Protein AF-0000000069885580 (afdb_homodimer)

Nearest PDB structures (foldseek):
  1s94-assembly1_A  TM=4.973E-01  e=1.666E+00  Doryteuthis pealeii
  4zw9-assembly1_A  TM=3.692E-01  e=8.271E+00  Homo sapiens
  1s94-assembly1_A  TM=4.969E-01  e=1.550E+00  Doryteuthis pealeii

InterPro domains:
  IPR027902 Protein of unknown function DUF4487 [PTHR16071] (1-163)

Foldseek 3Di:
DPPPPPPQLLPDDLVVLQPDDQVVLLVCVVPNLVNLLVCLVPDPDLVSNLSSLCSCLVRHLLNDDLACCQVSPQVSRLVVLLVVLLVLLVLLLVLVVVDDVPPVVSVVVNVVSVVSNVSSVVSLVSVVVSNVPPPDDHDVVSHDRSVVSVVSSVVSVVVSVVVVVVCVVPVPPPPPPPPD/DPPPPPPQLLPDDLVVLQPDDQVVLLVCVVPNLVNLLVCLVPDPDLVSNLSSLCSCLVRHLLNDDLACCQVSPQVSRLVVLLVVLLVLLVLLLVLVVVDDVPPVVSVVVNVVSVVSNVSSVVSLVSVVVSNVPPPDDRDVVRHDRSVVSVVSSVVSVVVSVVVVVVCVVPVPPPPPPDPD

Sequence (360 aa):
MSQERAVPVSAVPLEEISSWPKELCRRELPSVLPRLLSMYQNSDGWIEHIQILKIIVEMFLPHMNHLTLEQTFFSQVLPKTVKLFDDMMYELTSQARGLSSQNLEIQTTLRNILQTMVQLLGALTGCVQHVCATQESVILENIHSLPSSVLRVIKSTFVHCKSQTFCKLFSRRPILFKSSMSQERAVPVSAVPLEEISSWPKELCRRELPSVLPRLLSMYQNSDGWIEHIQILKIIVEMFLPHMNHLTLEQTFFSQVLPKTVKLFDDMMYELTSQARGLSSQNLEIQTTLRNILQTMVQLLGALTGCVQHVCATQESVILENIHSLPSSVLRVIKSTFVHCKSQTFCKLFSRRPILFKSS

Secondary structure (DSSP, 8-state):
--------GGG--HHHHTT--HHHHHHHHHHHHHHHHHHHHH--SHHHHHHHHHHIIIIIGGGS-GGGHIIIIIHHHHHHHHHHHHHHHHHHHHHHHT--TT-HHHHHHHHHHHHHHHHHHHHHHHHHHHHHH-TTT-BGGG--HHHHHHHHHHHHHHHHHHHHHHHHHHHT--------/--------GGG--HHHHTT--HHHHHHHHHHHHHHHHHHHHH--SHHHHHHHHHHIIIIIGGGS-GGGHIIIIIHHHHHHHHHHHHHHHHHHHHHHHT--TT-HHHHHHHHHHHHHHHHHHHHHHHHHHHHHH--S--BGGG--HHHHHHHHHHHHHHHHHHHHHHHHHHHT--------

Structure (mmCIF, N/CA/C/O backbone):
data_AF-0000000069885580-model_v1
#
loop_
_entity.id
_entity.type
_entity.pdbx_description
1 polymer 'Uncharacterized protein C1orf112 homolog isoform X5'
#
loop_
_atom_site.group_PDB
_atom_site.id
_atom_site.type_symbol
_atom_site.label_atom_id
_atom_site.label_alt_id
_atom_site.label_comp_id
_atom_site.label_asym_id
_atom_site.label_entity_id
_atom_site.label_seq_id
_atom_site.pdbx_PDB_ins_code
_atom_site.Cartn_x
_atom_site.Cartn_y
_atom_site.Cartn_z
_atom_site.occupancy
_atom_site.B_iso_or_equiv
_atom_site.auth_seq_id
_atom_site.auth_comp_id
_atom_site.auth_asym_id
_atom_site.auth_atom_id
_atom_site.pdbx_PDB_model_num
ATOM 1 N N . MET A 1 1 ? 15.102 53.094 3.543 1 30.84 1 MET A N 1
ATOM 2 C CA . MET A 1 1 ? 15.375 51.719 3.184 1 30.84 1 MET A CA 1
ATOM 3 C C . MET A 1 1 ? 14.812 50.781 4.23 1 30.84 1 MET A C 1
ATOM 5 O O . MET A 1 1 ? 15.352 50.656 5.332 1 30.84 1 MET A O 1
ATOM 9 N N . SER A 1 2 ? 13.531 50.719 4.508 1 35.53 2 SER A N 1
ATOM 10 C CA . SER A 1 2 ? 12.758 50.031 5.539 1 35.53 2 SER A CA 1
ATOM 11 C C . SER A 1 2 ? 13.133 48.562 5.629 1 35.53 2 SER A C 1
ATOM 13 O O . SER A 1 2 ? 13.234 47.875 4.609 1 35.53 2 SER A O 1
ATOM 15 N N . GLN A 1 3 ? 14.062 48.188 6.531 1 38.03 3 GLN A N 1
ATOM 16 C CA . GLN A 1 3 ? 14.477 46.812 6.805 1 38.03 3 GLN A CA 1
ATOM 17 C C . GLN A 1 3 ? 13.281 45.844 6.781 1 38.03 3 GLN A C 1
ATOM 19 O O . GLN A 1 3 ? 12.336 46.031 7.555 1 38.03 3 GLN A O 1
ATOM 24 N N . GLU A 1 4 ? 12.648 45.562 5.684 1 42 4 GLU A N 1
ATOM 25 C CA . GLU A 1 4 ? 11.633 44.5 5.586 1 42 4 GLU A CA 1
ATOM 26 C C . GLU A 1 4 ? 11.883 43.406 6.617 1 42 4 GLU A C 1
ATOM 28 O O . GLU A 1 4 ? 12.945 42.781 6.629 1 42 4 GLU A O 1
ATOM 33 N N . ARG A 1 5 ? 11.602 43.562 7.816 1 43.38 5 ARG A N 1
ATOM 34 C CA . ARG A 1 5 ? 11.695 42.719 9 1 43.38 5 ARG A CA 1
ATOM 35 C C . ARG A 1 5 ? 11.445 41.25 8.633 1 43.38 5 ARG A C 1
ATOM 37 O O . ARG A 1 5 ? 10.422 40.938 8.031 1 43.38 5 ARG A O 1
ATOM 44 N N . ALA A 1 6 ? 12.422 40.406 8.273 1 48.25 6 ALA A N 1
ATOM 45 C CA . ALA A 1 6 ? 12.398 38.969 8.086 1 48.25 6 ALA A CA 1
ATOM 46 C C . ALA A 1 6 ? 11.453 38.281 9.086 1 48.25 6 ALA A C 1
ATOM 48 O O . ALA A 1 6 ? 11.625 38.438 10.297 1 48.25 6 ALA A O 1
ATOM 49 N N . VAL A 1 7 ? 10.117 38.375 8.977 1 51.25 7 VAL A N 1
ATOM 50 C CA . VAL A 1 7 ? 9.227 3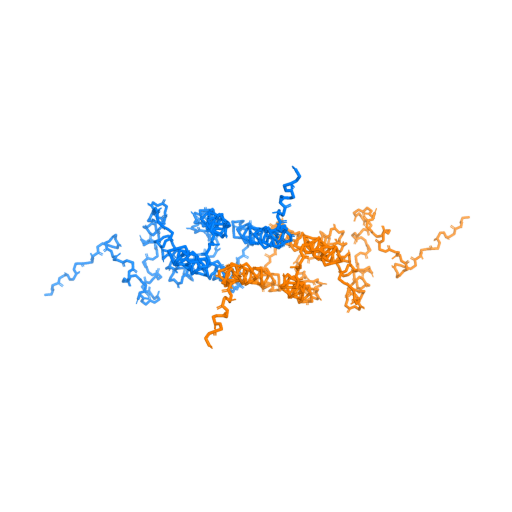7.562 9.82 1 51.25 7 VAL A CA 1
ATOM 51 C C . VAL A 1 7 ? 9.891 36.25 10.172 1 51.25 7 VAL A C 1
ATOM 53 O O . VAL A 1 7 ? 10.523 35.625 9.32 1 51.25 7 VAL A O 1
ATOM 56 N N . PRO A 1 8 ? 10.258 36.062 11.445 1 55.66 8 PRO A N 1
ATOM 57 C CA . PRO A 1 8 ? 10.836 34.781 11.805 1 55.66 8 PRO A CA 1
ATOM 58 C C . PRO A 1 8 ? 10.078 33.594 11.195 1 55.66 8 PRO A C 1
ATOM 60 O O . PRO A 1 8 ? 8.852 33.656 11.055 1 55.66 8 PRO A O 1
ATOM 63 N N . VAL A 1 9 ? 10.742 32.781 10.383 1 57.91 9 VAL A N 1
ATOM 64 C CA . VAL A 1 9 ? 10.219 31.578 9.781 1 57.91 9 VAL A CA 1
ATOM 65 C C . VAL A 1 9 ? 9.211 30.922 10.727 1 57.91 9 VAL A C 1
ATOM 67 O O . VAL A 1 9 ? 8.281 30.25 10.273 1 57.91 9 VAL A O 1
ATOM 70 N N . SER A 1 10 ? 9.43 31.25 12.031 1 62.53 10 SER A N 1
ATOM 71 C CA . SER A 1 10 ? 8.57 30.625 13.023 1 62.53 10 SER A CA 1
ATOM 72 C C . SER A 1 10 ? 7.152 31.188 12.961 1 62.53 10 SER A C 1
ATOM 74 O O . SER A 1 10 ? 6.203 30.531 13.414 1 62.53 10 SER A O 1
ATOM 76 N N . ALA A 1 11 ? 6.91 32.312 12.258 1 73.12 11 ALA A N 1
ATOM 77 C CA . ALA A 1 11 ? 5.609 32.969 12.328 1 73.12 11 ALA A CA 1
ATOM 78 C C . ALA A 1 11 ? 4.883 32.906 10.984 1 73.12 11 ALA A C 1
ATOM 80 O O . ALA A 1 11 ? 3.812 33.5 10.82 1 73.12 11 ALA A O 1
ATOM 81 N N . VAL A 1 12 ? 5.465 32.25 10.07 1 82 12 VAL A N 1
ATOM 82 C CA . VAL A 1 12 ? 4.848 32.219 8.75 1 82 12 VAL A CA 1
ATOM 83 C C . VAL A 1 12 ? 3.678 31.25 8.742 1 82 12 VAL A C 1
ATOM 85 O O . VAL A 1 12 ? 3.826 30.094 9.141 1 82 12 VAL A O 1
ATOM 88 N N . PRO A 1 13 ? 2.5 31.703 8.352 1 91 13 PRO A N 1
ATOM 89 C CA . PRO A 1 13 ? 1.345 30.797 8.273 1 91 13 PRO A CA 1
ATOM 90 C C . PRO A 1 13 ? 1.535 29.688 7.238 1 91 13 PRO A C 1
ATOM 92 O O . PRO A 1 13 ? 2.223 29.891 6.234 1 91 13 PRO A O 1
ATOM 95 N N . LEU A 1 14 ? 0.911 28.594 7.5 1 92.12 14 LEU A N 1
ATOM 96 C CA . LEU A 1 14 ? 1.022 27.438 6.621 1 92.12 14 LEU A CA 1
ATOM 97 C C . LEU A 1 14 ? 0.579 27.781 5.203 1 92.12 14 LEU A C 1
ATOM 99 O O . LEU A 1 14 ? 1.165 27.312 4.23 1 92.12 14 LEU A O 1
ATOM 103 N N . GLU A 1 15 ? -0.37 28.625 5.07 1 91.94 15 GLU A N 1
ATOM 104 C CA . GLU A 1 15 ? -0.893 29.047 3.771 1 91.94 15 GLU A CA 1
ATOM 105 C C . GLU A 1 15 ? 0.173 29.766 2.949 1 91.94 15 GLU A C 1
ATOM 107 O O . GLU A 1 15 ? 0.253 29.578 1.732 1 91.94 15 GLU A O 1
ATOM 112 N N . GLU A 1 16 ? 0.91 30.5 3.631 1 93 16 GLU A N 1
ATOM 113 C CA . GLU A 1 16 ? 1.982 31.219 2.941 1 93 16 GLU A CA 1
ATOM 114 C C . GLU A 1 16 ? 3.082 30.25 2.494 1 93 16 GLU A C 1
ATOM 116 O O . GLU A 1 16 ? 3.594 30.359 1.379 1 93 16 GLU A O 1
ATOM 121 N N . ILE A 1 17 ? 3.396 29.391 3.398 1 95.12 17 ILE A N 1
ATOM 122 C CA . ILE A 1 17 ? 4.449 28.422 3.08 1 95.12 17 ILE A CA 1
ATOM 123 C C . ILE A 1 17 ? 4.059 27.625 1.837 1 95.12 17 ILE A C 1
ATOM 125 O O . ILE A 1 17 ? 4.91 27.328 0.994 1 95.12 17 ILE A O 1
ATOM 129 N N . SER A 1 18 ? 2.883 27.328 1.61 1 94.25 18 SER A N 1
ATOM 130 C CA . SER A 1 18 ? 2.383 26.5 0.514 1 94.25 18 SER A CA 1
ATOM 131 C C . SER A 1 18 ? 2.52 27.219 -0.824 1 94.25 18 SER A C 1
ATOM 133 O O . SER A 1 18 ? 2.352 26.609 -1.883 1 94.25 18 SER A O 1
ATOM 135 N N . SER A 1 19 ? 2.84 28.484 -0.837 1 94.44 19 SER A N 1
ATOM 136 C CA . SER A 1 19 ? 2.949 29.266 -2.066 1 94.44 19 SER A CA 1
ATOM 137 C C . SER A 1 19 ? 4.395 29.672 -2.334 1 94.44 19 SER A C 1
ATOM 139 O O . SER A 1 19 ? 4.664 30.438 -3.264 1 94.44 19 SER A O 1
ATOM 141 N N . TRP A 1 20 ? 5.281 29.156 -1.537 1 96.25 20 TRP A N 1
ATOM 142 C CA . TRP A 1 20 ? 6.691 29.484 -1.694 1 96.25 20 TRP A CA 1
ATOM 143 C C . TRP A 1 20 ? 7.234 28.953 -3.016 1 96.25 20 TRP A C 1
ATOM 145 O O . TRP A 1 20 ? 6.898 27.844 -3.43 1 96.25 20 TRP A O 1
ATOM 155 N N . PRO A 1 21 ? 8.055 29.812 -3.705 1 96.44 21 PRO A N 1
ATOM 156 C CA . PRO A 1 21 ? 8.781 29.234 -4.836 1 96.44 21 PRO A CA 1
ATOM 157 C C . PRO A 1 21 ? 9.781 28.156 -4.402 1 96.44 21 PRO A C 1
ATOM 159 O O . PRO A 1 21 ? 10.195 28.141 -3.242 1 96.44 21 PRO A O 1
ATOM 162 N N . LYS A 1 22 ? 10.148 27.375 -5.246 1 96.44 22 LYS A N 1
ATOM 163 C CA . LYS A 1 22 ? 11.008 26.219 -4.992 1 96.44 22 LYS A CA 1
ATOM 164 C C . LYS A 1 22 ? 12.32 26.656 -4.34 1 96.44 22 LYS A C 1
ATOM 166 O O . LYS A 1 22 ? 12.789 26.016 -3.396 1 96.44 22 LYS A O 1
ATOM 171 N N . GLU A 1 23 ? 12.961 27.672 -4.84 1 96.75 23 GLU A N 1
ATOM 172 C CA . GLU A 1 23 ? 14.25 28.141 -4.348 1 96.75 23 GLU A CA 1
ATOM 173 C C . GLU A 1 23 ? 14.172 28.547 -2.877 1 96.75 23 GLU A C 1
ATOM 175 O O . GLU A 1 23 ? 15.086 28.266 -2.098 1 96.75 23 GLU A O 1
ATOM 180 N N . LEU A 1 24 ? 13.055 29.141 -2.574 1 96.69 24 LEU A N 1
ATOM 181 C CA . LEU A 1 24 ? 12.867 29.547 -1.186 1 96.69 24 LEU A CA 1
ATOM 182 C C . LEU A 1 24 ? 12.703 28.328 -0.282 1 96.69 24 LEU A C 1
ATOM 184 O O . LEU A 1 24 ? 13.242 28.297 0.826 1 96.69 24 LEU A O 1
ATOM 188 N N . CYS A 1 25 ? 11.953 27.359 -0.688 1 97.19 25 CYS A N 1
ATOM 189 C CA . CYS A 1 25 ? 11.789 26.125 0.071 1 97.19 25 CYS A CA 1
ATOM 190 C C . CYS A 1 25 ? 13.141 25.469 0.338 1 97.19 25 CYS A C 1
ATOM 192 O O . CYS A 1 25 ? 13.422 25.062 1.464 1 97.19 25 CYS A O 1
ATOM 194 N N . ARG A 1 26 ? 13.938 25.453 -0.714 1 97.31 26 ARG A N 1
ATOM 195 C CA . ARG A 1 26 ? 15.266 24.859 -0.593 1 97.31 26 ARG A CA 1
ATOM 196 C C . ARG A 1 26 ? 16.109 25.625 0.424 1 97.31 26 ARG A C 1
ATOM 198 O O . ARG A 1 26 ? 16.734 25.031 1.294 1 97.31 26 ARG A O 1
ATOM 205 N N . ARG A 1 27 ? 16.094 26.891 0.351 1 96.5 27 ARG A N 1
ATOM 206 C CA . ARG A 1 27 ? 16.906 27.75 1.211 1 96.5 27 ARG A CA 1
ATOM 207 C C . ARG A 1 27 ? 16.438 27.672 2.658 1 96.5 27 ARG A C 1
ATOM 209 O O . ARG A 1 27 ? 17.25 27.641 3.582 1 96.5 27 ARG A O 1
ATOM 216 N N . GLU A 1 28 ? 15.117 27.625 2.836 1 96.12 28 GLU A N 1
ATOM 217 C CA . GLU A 1 28 ? 14.562 27.719 4.18 1 96.12 28 GLU A CA 1
ATOM 218 C C . GLU A 1 28 ? 14.352 26.344 4.797 1 96.12 28 GLU A C 1
ATOM 220 O O . GLU A 1 28 ? 13.93 26.234 5.949 1 96.12 28 GLU A O 1
ATOM 225 N N . LEU A 1 29 ? 14.664 25.297 4.125 1 96.94 29 LEU A N 1
ATOM 226 C CA . LEU A 1 29 ? 14.445 23.938 4.574 1 96.94 29 LEU A CA 1
ATOM 227 C C . LEU A 1 29 ? 15.016 23.719 5.977 1 96.94 29 LEU A C 1
ATOM 229 O O . LEU A 1 29 ? 14.305 23.266 6.875 1 96.94 29 LEU A O 1
ATOM 233 N N . PRO A 1 30 ? 16.25 24.125 6.289 1 95.69 30 PRO A N 1
ATOM 234 C CA . PRO A 1 30 ? 16.828 23.844 7.605 1 95.69 30 PRO A CA 1
ATOM 235 C C . PRO A 1 30 ? 16.094 24.547 8.734 1 95.69 30 PRO A C 1
ATOM 237 O O . PRO A 1 30 ? 16.094 24.078 9.875 1 95.69 30 PRO A O 1
ATOM 240 N N . SER A 1 31 ? 15.445 25.656 8.43 1 94.38 31 SER A N 1
ATOM 241 C CA . SER A 1 31 ? 14.781 26.422 9.477 1 94.38 31 SER A CA 1
ATOM 242 C C . SER A 1 31 ? 13.305 26.062 9.578 1 94.38 31 SER A C 1
ATOM 244 O O . SER A 1 31 ? 12.742 26.016 10.68 1 94.38 31 SER A O 1
ATOM 246 N N . VAL A 1 32 ? 12.648 25.766 8.5 1 96.5 32 VAL A N 1
ATOM 247 C CA . VAL A 1 32 ? 11.203 25.594 8.477 1 96.5 32 VAL A CA 1
ATOM 248 C C . VAL A 1 32 ? 10.852 24.141 8.805 1 96.5 32 VAL A C 1
ATOM 250 O O . VAL A 1 32 ? 9.836 23.875 9.445 1 96.5 32 VAL A O 1
ATOM 253 N N . LEU A 1 33 ? 11.641 23.172 8.383 1 97.19 33 LEU A N 1
ATOM 254 C CA . LEU A 1 33 ? 11.305 21.766 8.539 1 97.19 33 LEU A CA 1
ATOM 255 C C . LEU A 1 33 ? 11.148 21.406 10.016 1 97.19 33 LEU A C 1
ATOM 257 O O . LEU A 1 33 ? 10.148 20.797 10.398 1 97.19 33 LEU A O 1
ATOM 261 N N . PRO A 1 34 ? 12.141 21.812 10.898 1 96.31 34 PRO A N 1
ATOM 262 C CA . PRO A 1 34 ? 11.953 21.5 12.32 1 96.31 34 PRO A CA 1
ATOM 263 C C . PRO A 1 34 ? 10.664 22.094 12.883 1 96.31 34 PRO A C 1
ATOM 265 O O . PRO A 1 34 ? 10 21.453 13.703 1 96.31 34 PRO A O 1
ATOM 268 N N . ARG A 1 35 ? 10.289 23.203 12.414 1 95.38 35 ARG A N 1
ATOM 269 C CA . ARG A 1 35 ? 9.047 23.844 12.859 1 95.38 35 ARG A CA 1
ATOM 270 C C . ARG A 1 35 ? 7.832 23.047 12.391 1 95.38 35 ARG A C 1
ATOM 272 O O . ARG A 1 35 ? 6.914 22.797 13.172 1 95.38 35 ARG A O 1
ATOM 279 N N . LEU A 1 36 ? 7.777 22.703 11.156 1 96.88 36 LEU A N 1
ATOM 280 C CA . LEU A 1 36 ? 6.676 21.922 10.609 1 96.88 36 LEU A CA 1
ATOM 281 C C . LEU A 1 36 ? 6.551 20.578 11.32 1 96.88 36 LEU A C 1
ATOM 283 O O . LEU A 1 36 ? 5.441 20.125 11.625 1 96.88 36 LEU A O 1
ATOM 287 N N . LEU A 1 37 ? 7.676 19.969 11.586 1 97.5 37 LEU A N 1
ATOM 288 C CA . LEU A 1 37 ? 7.672 18.688 12.281 1 97.5 37 LEU A CA 1
ATOM 289 C C . LEU A 1 37 ? 7.105 18.844 13.688 1 97.5 37 LEU A C 1
ATOM 291 O O . LEU A 1 37 ? 6.336 17.984 14.148 1 97.5 37 LEU A O 1
ATOM 295 N N . SER A 1 38 ? 7.527 19.875 14.297 1 96.38 38 SER A N 1
ATOM 296 C CA . SER A 1 38 ? 6.992 20.156 15.625 1 96.38 38 SER A CA 1
ATOM 297 C C . SER A 1 38 ? 5.484 20.375 15.57 1 96.38 38 SER A C 1
ATOM 299 O O . SER A 1 38 ? 4.746 19.844 16.391 1 96.38 38 SER A O 1
ATOM 301 N N . MET A 1 39 ? 5.004 21.172 14.664 1 94.19 39 MET A N 1
ATOM 302 C CA . MET A 1 39 ? 3.572 21.391 14.484 1 94.19 39 MET A CA 1
ATOM 303 C C . MET A 1 39 ? 2.85 20.078 14.211 1 94.19 39 MET A C 1
ATOM 305 O O . MET A 1 39 ? 1.758 19.844 14.734 1 94.19 39 MET A O 1
ATOM 309 N N . TYR A 1 40 ? 3.406 19.25 13.422 1 96 40 TYR A N 1
ATOM 310 C CA . TYR A 1 40 ? 2.818 17.969 13.078 1 96 40 TYR A CA 1
ATOM 311 C C . TYR A 1 40 ? 2.621 17.109 14.32 1 96 40 TYR A C 1
ATOM 313 O O . TYR A 1 40 ? 1.547 16.531 14.531 1 96 40 TYR A O 1
ATOM 321 N N . GLN A 1 41 ? 3.609 17.078 15.172 1 94.94 41 GLN A N 1
ATOM 322 C CA . GLN A 1 41 ? 3.584 16.25 16.359 1 94.94 41 GLN A CA 1
ATOM 323 C C . GLN A 1 41 ? 2.58 16.766 17.391 1 94.94 41 GLN A C 1
ATOM 325 O O . GLN A 1 41 ? 1.989 15.992 18.141 1 94.94 41 GLN A O 1
ATOM 330 N N . ASN A 1 42 ? 2.373 18.016 17.312 1 93.12 42 ASN A N 1
ATOM 331 C CA . ASN A 1 42 ? 1.554 18.625 18.359 1 93.12 42 ASN A CA 1
ATOM 332 C C . ASN A 1 42 ? 0.139 18.906 17.859 1 93.12 42 ASN A C 1
ATOM 334 O O . ASN A 1 42 ? -0.693 19.438 18.609 1 93.12 42 ASN A O 1
ATOM 338 N N . SER A 1 43 ? -0.112 18.578 16.656 1 89.12 43 SER A N 1
ATOM 339 C CA . SER A 1 43 ? -1.452 18.797 16.109 1 89.12 43 SER A CA 1
ATOM 340 C C . SER A 1 43 ? -2.451 17.812 16.719 1 89.12 43 SER A C 1
ATOM 342 O O . SER A 1 43 ? -2.127 16.641 16.953 1 89.12 43 SER A O 1
ATOM 344 N N . ASP A 1 44 ? -3.709 18.266 17 1 82.25 44 ASP A N 1
ATOM 345 C CA . ASP A 1 44 ? -4.742 17.422 17.609 1 82.25 44 ASP A CA 1
ATOM 346 C C . ASP A 1 44 ? -5.844 17.094 16.609 1 82.25 44 ASP A C 1
ATOM 348 O O . ASP A 1 44 ? -6.773 16.359 16.922 1 82.25 44 ASP A O 1
ATOM 352 N N . GLY A 1 45 ? -5.766 17.609 15.406 1 86.75 45 GLY A N 1
ATOM 353 C CA . GLY A 1 45 ? -6.805 17.375 14.414 1 86.75 45 GLY A CA 1
ATOM 354 C C . GLY A 1 45 ? -6.281 16.75 13.133 1 86.75 45 GLY A C 1
ATOM 355 O O . GLY A 1 45 ? -5.18 17.078 12.68 1 86.75 45 GLY A O 1
ATOM 356 N N . TRP A 1 46 ? -7.145 15.898 12.586 1 86.81 46 TRP A N 1
ATOM 357 C CA . TRP A 1 46 ? -6.77 15.18 11.375 1 86.81 46 TRP A CA 1
ATOM 358 C C . TRP A 1 46 ? -6.457 16.141 10.234 1 86.81 46 TRP A C 1
ATOM 360 O O . TRP A 1 46 ? -5.469 15.977 9.516 1 86.81 46 TRP A O 1
ATOM 370 N N . ILE A 1 47 ? -7.203 17.188 10.172 1 86.56 47 ILE A N 1
ATOM 371 C CA . ILE A 1 47 ? -7.129 18.109 9.039 1 86.56 47 ILE A CA 1
ATOM 372 C C . ILE A 1 47 ? -5.797 18.844 9.07 1 86.56 47 ILE A C 1
ATOM 374 O O . ILE A 1 47 ? -5.109 18.938 8.047 1 86.56 47 ILE A O 1
ATOM 378 N N . GLU A 1 48 ? -5.508 19.359 10.25 1 89.44 48 GLU A N 1
ATOM 379 C CA . GLU A 1 48 ? -4.246 20.094 10.375 1 89.44 48 GLU A CA 1
ATOM 380 C C . GLU A 1 48 ? -3.055 19.172 10.133 1 89.44 48 GLU A C 1
ATOM 382 O O . GLU A 1 48 ? -2.082 19.547 9.484 1 89.44 48 GLU A O 1
ATOM 387 N N . HIS A 1 49 ? -3.119 18.031 10.617 1 92 49 HIS A N 1
ATOM 388 C CA . HIS A 1 49 ? -2.064 17.047 10.422 1 92 49 HIS A CA 1
ATOM 389 C C . HIS A 1 49 ? -1.785 16.828 8.938 1 92 49 HIS A C 1
ATOM 391 O O . HIS A 1 49 ? -0.631 16.875 8.508 1 92 49 HIS A O 1
ATOM 397 N N . ILE A 1 50 ? -2.785 16.625 8.234 1 94.88 50 ILE A N 1
ATOM 398 C CA . ILE A 1 50 ? -2.65 16.297 6.824 1 94.88 50 ILE A CA 1
ATOM 399 C C . ILE A 1 50 ? -2.15 17.5 6.047 1 94.88 50 ILE A C 1
ATOM 401 O O . ILE A 1 50 ? -1.36 17.375 5.109 1 94.88 50 ILE A O 1
ATOM 405 N N . GLN A 1 51 ? -2.68 18.656 6.441 1 94.25 51 GLN A N 1
ATOM 406 C CA . GLN A 1 51 ? -2.221 19.891 5.789 1 94.25 51 GLN A CA 1
ATOM 407 C C . GLN A 1 51 ? -0.709 20.047 5.926 1 94.25 51 GLN A C 1
ATOM 409 O O . GLN A 1 51 ? -0.025 20.375 4.957 1 94.25 51 GLN A O 1
ATOM 414 N N . ILE A 1 52 ? -0.229 19.844 7.062 1 96.62 52 ILE A N 1
ATOM 415 C CA . ILE A 1 52 ? 1.202 19.953 7.32 1 96.62 52 ILE A CA 1
ATOM 416 C C . ILE A 1 52 ? 1.957 18.891 6.52 1 96.62 52 ILE A C 1
ATOM 418 O O . ILE A 1 52 ? 2.975 19.188 5.891 1 96.62 52 ILE A O 1
ATOM 422 N N . LEU A 1 53 ? 1.438 17.688 6.578 1 97.56 53 LEU A N 1
ATOM 423 C CA . LEU A 1 53 ? 2.053 16.594 5.832 1 97.56 53 LEU A CA 1
ATOM 424 C C . LEU A 1 53 ? 2.148 16.938 4.348 1 97.56 53 LEU A C 1
ATOM 426 O O . LEU A 1 53 ? 3.199 16.75 3.729 1 97.56 53 LEU A O 1
ATOM 430 N N . LYS A 1 54 ? 1.144 17.406 3.807 1 96.88 54 LYS A N 1
ATOM 431 C CA . LYS A 1 54 ? 1.113 17.781 2.396 1 96.88 54 LYS A CA 1
ATOM 432 C C . LYS A 1 54 ? 2.162 18.844 2.088 1 96.88 54 LYS A C 1
ATOM 434 O O . LYS A 1 54 ? 2.855 18.766 1.071 1 96.88 54 LYS A O 1
ATOM 439 N N . ILE A 1 55 ? 2.227 19.781 2.906 1 97.38 55 ILE A N 1
ATOM 440 C CA . ILE A 1 55 ? 3.195 20.859 2.715 1 97.38 55 ILE A CA 1
ATOM 441 C C . ILE A 1 55 ? 4.609 20.281 2.705 1 97.38 55 ILE A C 1
ATOM 443 O O . ILE A 1 55 ? 5.414 20.609 1.831 1 97.38 55 ILE A O 1
ATOM 447 N N . ILE A 1 56 ? 4.883 19.5 3.656 1 98.12 56 ILE A N 1
ATOM 448 C CA . ILE A 1 56 ? 6.223 18.938 3.748 1 98.12 56 ILE A CA 1
ATOM 449 C C . ILE A 1 56 ? 6.531 18.125 2.486 1 98.12 56 ILE A C 1
ATOM 451 O O . ILE A 1 56 ? 7.598 18.281 1.89 1 98.12 56 ILE A O 1
ATOM 455 N N . VAL A 1 57 ? 5.613 17.344 2.045 1 98 57 VAL A N 1
ATOM 456 C CA . VAL A 1 57 ? 5.84 16.422 0.936 1 98 57 VAL A CA 1
ATOM 457 C C . VAL A 1 57 ? 5.922 17.188 -0.376 1 98 57 VAL A C 1
ATOM 459 O O . VAL A 1 57 ? 6.793 16.922 -1.209 1 98 57 VAL A O 1
ATOM 462 N N . GLU A 1 58 ? 5.121 18.141 -0.545 1 97 58 GLU A N 1
ATOM 463 C CA . GLU A 1 58 ? 5.039 18.859 -1.821 1 97 58 GLU A CA 1
ATOM 464 C C . GLU A 1 58 ? 6.09 19.953 -1.913 1 97 58 GLU A C 1
ATOM 466 O O . GLU A 1 58 ? 6.684 20.172 -2.973 1 97 58 GLU A O 1
ATOM 471 N N . MET A 1 59 ? 6.387 20.562 -0.774 1 97.06 59 MET A N 1
ATOM 472 C CA . MET A 1 59 ? 7.191 21.781 -0.844 1 97.06 59 MET A CA 1
ATOM 473 C C . MET A 1 59 ? 8.633 21.516 -0.423 1 97.06 59 MET A C 1
ATOM 475 O O . MET A 1 59 ? 9.555 22.172 -0.889 1 97.06 59 MET A O 1
ATOM 479 N N . PHE A 1 60 ? 8.867 20.547 0.374 1 97.75 60 PHE A N 1
ATOM 480 C CA . PHE A 1 60 ? 10.188 20.484 0.994 1 97.75 60 PHE A CA 1
ATOM 481 C C . PHE A 1 60 ? 10.859 19.141 0.724 1 97.75 60 PHE A C 1
ATOM 483 O O . PHE A 1 60 ? 12.078 19.078 0.603 1 97.75 60 PHE A O 1
ATOM 490 N N . LEU A 1 61 ? 10.141 18.094 0.616 1 97.06 61 LEU A N 1
ATOM 491 C CA . LEU A 1 61 ? 10.688 16.75 0.41 1 97.06 61 LEU A CA 1
ATOM 492 C C . LEU A 1 61 ? 11.625 16.734 -0.794 1 97.06 61 LEU A C 1
ATOM 494 O O . LEU A 1 61 ? 12.727 16.172 -0.723 1 97.06 61 LEU A O 1
ATOM 498 N N . PRO A 1 62 ? 11.344 17.391 -1.902 1 94.69 62 PRO A N 1
ATOM 499 C CA . PRO A 1 62 ? 12.203 17.344 -3.084 1 94.69 62 PRO A CA 1
ATOM 500 C C . PRO A 1 62 ? 13.578 17.953 -2.83 1 94.69 62 PRO A C 1
ATOM 502 O O . PRO A 1 62 ? 14.508 17.75 -3.615 1 94.69 62 PRO A O 1
ATOM 505 N N . HIS A 1 63 ? 13.711 18.672 -1.752 1 94.94 63 HIS A N 1
ATOM 506 C CA . HIS A 1 63 ? 14.961 19.375 -1.493 1 94.94 63 HIS A CA 1
ATOM 507 C C . HIS A 1 63 ? 15.742 18.719 -0.369 1 94.94 63 HIS A C 1
ATOM 509 O O . HIS A 1 63 ? 16.844 19.172 -0.016 1 94.94 63 HIS A O 1
ATOM 515 N N . MET A 1 64 ? 15.25 17.734 0.207 1 93.69 64 MET A N 1
ATOM 516 C CA . MET A 1 64 ? 15.914 17.031 1.304 1 93.69 64 MET A CA 1
ATOM 517 C C . MET A 1 64 ? 17.016 16.125 0.778 1 93.69 64 MET A C 1
ATOM 519 O O . MET A 1 64 ? 16.938 15.641 -0.356 1 93.69 64 MET A O 1
ATOM 523 N N . ASN A 1 65 ? 18.016 15.938 1.656 1 90.5 65 ASN A N 1
ATOM 524 C CA . ASN A 1 65 ? 19.062 14.984 1.332 1 90.5 65 ASN A CA 1
ATOM 525 C C . ASN A 1 65 ? 18.547 13.555 1.309 1 90.5 65 ASN A C 1
ATOM 527 O O . ASN A 1 65 ? 18.031 13.055 2.312 1 90.5 65 ASN A O 1
ATOM 531 N N . HIS A 1 66 ? 18.656 12.938 0.194 1 86.12 66 HIS A N 1
ATOM 532 C CA . HIS A 1 66 ? 18.125 11.594 0.003 1 86.12 66 HIS A CA 1
ATOM 533 C C . HIS A 1 66 ? 18.781 10.594 0.951 1 86.12 66 HIS A C 1
ATOM 535 O O . HIS A 1 66 ? 18.188 9.57 1.287 1 86.12 66 HIS A O 1
ATOM 541 N N . LEU A 1 67 ? 20 10.859 1.404 1 83.44 67 LEU A N 1
ATOM 542 C CA . LEU A 1 67 ? 20.734 9.953 2.279 1 83.44 67 LEU A CA 1
ATOM 543 C C . LEU A 1 67 ? 20.203 10.023 3.707 1 83.44 67 LEU A C 1
ATOM 545 O O . LEU A 1 67 ? 20.391 9.094 4.492 1 83.44 67 LEU A O 1
ATOM 549 N N . THR A 1 68 ? 19.531 11.125 4 1 89.69 68 THR A N 1
ATOM 550 C CA . THR A 1 68 ? 19.094 11.289 5.387 1 89.69 68 THR A CA 1
ATOM 551 C C . THR A 1 68 ? 17.578 11.398 5.469 1 89.69 68 THR A C 1
ATOM 553 O O . THR A 1 68 ? 17.031 11.875 6.469 1 89.69 68 THR A O 1
ATOM 556 N N . LEU A 1 69 ? 16.844 11.016 4.453 1 91.81 69 LEU A N 1
ATOM 557 C CA . LEU A 1 69 ? 15.391 11.109 4.406 1 91.81 69 LEU A CA 1
ATOM 558 C C . LEU A 1 69 ? 14.758 10.398 5.602 1 91.81 69 LEU A C 1
ATOM 560 O O . LEU A 1 69 ? 13.82 10.914 6.207 1 91.81 69 LEU A O 1
ATOM 564 N N . GLU A 1 70 ? 15.266 9.234 5.934 1 94.12 70 GLU A N 1
ATOM 565 C CA . GLU A 1 70 ? 14.711 8.422 7.012 1 94.12 70 GLU A CA 1
ATOM 566 C C . GLU A 1 70 ? 14.75 9.164 8.344 1 94.12 70 GLU A C 1
ATOM 568 O O . GLU A 1 70 ? 13.719 9.344 8.984 1 94.12 70 GLU A O 1
ATOM 573 N N . GLN A 1 71 ? 15.891 9.758 8.633 1 94.75 71 GLN A N 1
ATOM 574 C CA . GLN A 1 71 ? 16.062 10.398 9.93 1 94.75 71 GLN A CA 1
ATOM 575 C C . GLN A 1 71 ? 15.469 11.805 9.93 1 94.75 71 GLN A C 1
ATOM 577 O O . GLN A 1 71 ? 14.953 12.258 10.961 1 94.75 71 GLN A O 1
ATOM 582 N N . THR A 1 72 ? 15.484 12.422 8.789 1 95 72 THR A N 1
ATOM 583 C CA . THR A 1 72 ? 15.055 13.82 8.703 1 95 72 THR A CA 1
ATOM 584 C C . THR A 1 72 ? 13.539 13.914 8.578 1 95 72 THR A C 1
ATOM 586 O O . THR A 1 72 ? 12.93 14.875 9.047 1 95 72 THR A O 1
ATOM 589 N N . PHE A 1 73 ? 12.891 12.898 8 1 97.44 73 PHE A N 1
ATOM 590 C CA . PHE A 1 73 ? 11.484 13.062 7.656 1 97.44 73 PHE A CA 1
ATOM 591 C C . PHE A 1 73 ? 10.703 11.781 7.938 1 97.44 73 PHE A C 1
ATOM 593 O O . PHE A 1 73 ? 9.852 11.75 8.836 1 97.44 73 PHE A O 1
ATOM 600 N N . PHE A 1 74 ? 10.961 10.656 7.367 1 97.44 74 PHE A N 1
ATOM 601 C CA . PHE A 1 74 ? 10.102 9.477 7.363 1 97.44 74 PHE A CA 1
ATOM 602 C C . PHE A 1 74 ? 9.906 8.945 8.773 1 97.44 74 PHE A C 1
ATOM 604 O O . PHE A 1 74 ? 8.773 8.742 9.219 1 97.44 74 PHE A O 1
ATOM 611 N N . SER A 1 75 ? 10.984 8.719 9.5 1 97.44 75 SER A N 1
ATOM 612 C CA . SER A 1 75 ? 10.883 8.133 10.836 1 97.44 75 SER A CA 1
ATOM 613 C C . SER A 1 75 ? 10.18 9.078 11.805 1 97.44 75 SER A C 1
ATOM 615 O O . SER A 1 75 ? 9.648 8.648 12.828 1 97.44 75 SER A O 1
ATOM 617 N N . GLN A 1 76 ? 10.117 10.328 11.438 1 96.44 76 GLN A N 1
ATOM 618 C CA . GLN A 1 76 ? 9.531 11.336 12.312 1 96.44 76 GLN A CA 1
ATOM 619 C C . GLN A 1 76 ? 8.031 11.469 12.07 1 96.44 76 GLN A C 1
ATOM 621 O O . GLN A 1 76 ? 7.277 11.781 12.992 1 96.44 76 GLN A O 1
ATOM 626 N N . VAL A 1 77 ? 7.59 11.227 10.945 1 97.25 77 VAL A N 1
ATOM 627 C CA . VAL A 1 77 ? 6.246 11.656 10.57 1 97.25 77 VAL A CA 1
ATOM 628 C C . VAL A 1 77 ? 5.383 10.438 10.258 1 97.25 77 VAL A C 1
ATOM 630 O O . VAL A 1 77 ? 4.207 10.391 10.617 1 97.25 77 VAL A O 1
ATOM 633 N N . LEU A 1 78 ? 5.941 9.375 9.648 1 97.88 78 LEU A N 1
ATOM 634 C CA . LEU A 1 78 ? 5.148 8.32 9.031 1 97.88 78 LEU A CA 1
ATOM 635 C C . LEU A 1 78 ? 4.492 7.445 10.094 1 97.88 78 LEU A C 1
ATOM 637 O O . LEU A 1 78 ? 3.336 7.043 9.945 1 97.88 78 LEU A O 1
ATOM 641 N N . PRO A 1 79 ? 5.16 7.152 11.195 1 96.44 79 PRO A N 1
ATOM 642 C CA . PRO A 1 79 ? 4.477 6.355 12.211 1 96.44 79 PRO A CA 1
ATOM 643 C C . PRO A 1 79 ? 3.186 7.004 12.703 1 96.44 79 PRO A C 1
ATOM 645 O O . PRO A 1 79 ? 2.154 6.336 12.812 1 96.44 79 PRO A O 1
ATOM 648 N N . LYS A 1 80 ? 3.23 8.266 12.945 1 96 80 LYS A N 1
ATOM 649 C CA . LYS A 1 80 ? 2.029 8.977 13.367 1 96 80 LYS A CA 1
ATOM 650 C C . LYS A 1 80 ? 1.001 9.039 12.234 1 96 80 LYS A C 1
ATOM 652 O O . LYS A 1 80 ? -0.203 8.945 12.484 1 96 80 LYS A O 1
ATOM 657 N N . THR A 1 81 ? 1.437 9.188 11.047 1 96.5 81 THR A N 1
ATOM 658 C CA . THR A 1 81 ? 0.554 9.234 9.883 1 96.5 81 THR A CA 1
ATOM 659 C C . THR A 1 81 ? -0.246 7.941 9.766 1 96.5 81 THR A C 1
ATOM 661 O O . THR A 1 81 ? -1.459 7.973 9.547 1 96.5 81 THR A O 1
ATOM 664 N N . VAL A 1 82 ? 0.363 6.852 9.93 1 96.56 82 VAL A N 1
ATOM 665 C CA . VAL A 1 82 ? -0.291 5.555 9.781 1 96.56 82 VAL A CA 1
ATOM 666 C C . VAL A 1 82 ? -1.262 5.328 10.938 1 96.56 82 VAL A C 1
ATOM 668 O O . VAL A 1 82 ? -2.33 4.738 10.75 1 96.56 82 VAL A O 1
ATOM 671 N N . LYS A 1 83 ? -0.86 5.719 12.109 1 96 83 LYS A N 1
ATOM 672 C CA . LYS A 1 83 ? -1.782 5.645 13.242 1 96 83 LYS A CA 1
ATOM 673 C C . LYS A 1 83 ? -3.047 6.457 12.977 1 96 83 LYS A C 1
ATOM 675 O O . LYS A 1 83 ? -4.156 6.004 13.273 1 96 83 LYS A O 1
ATOM 680 N N . LEU A 1 84 ? -2.842 7.66 12.492 1 96 84 LEU A N 1
ATOM 681 C CA . LEU A 1 84 ? -3.984 8.492 12.133 1 96 84 LEU A CA 1
ATOM 682 C C . LEU A 1 84 ? -4.859 7.805 11.094 1 96 84 LEU A C 1
ATOM 684 O O . LEU A 1 84 ? -6.09 7.84 11.188 1 96 84 LEU A O 1
ATOM 688 N N . PHE A 1 85 ? -4.246 7.164 10.156 1 96.69 85 PHE A N 1
ATOM 689 C CA . PHE A 1 85 ? -4.973 6.434 9.117 1 96.69 85 PHE A CA 1
ATOM 690 C C . PHE A 1 85 ? -5.781 5.297 9.727 1 96.69 85 PHE A C 1
ATOM 692 O O . PHE A 1 85 ? -6.949 5.105 9.383 1 96.69 85 PHE A O 1
ATOM 699 N N . ASP A 1 86 ? -5.16 4.566 10.578 1 95.81 86 ASP A N 1
ATOM 700 C CA . ASP A 1 86 ? -5.855 3.492 11.289 1 95.81 86 ASP A CA 1
ATOM 701 C C . ASP A 1 86 ? -7.07 4.027 12.039 1 95.81 86 ASP A C 1
ATOM 703 O O . ASP A 1 86 ? -8.133 3.41 12.031 1 95.81 86 ASP A O 1
ATOM 707 N N . ASP A 1 87 ? -6.84 5.129 12.711 1 94.69 87 ASP A N 1
ATOM 708 C CA . ASP A 1 87 ? -7.934 5.746 13.445 1 94.69 87 ASP A CA 1
ATOM 709 C C . ASP A 1 87 ? -9.078 6.133 12.516 1 94.69 87 ASP A C 1
ATOM 711 O O . ASP A 1 87 ? -10.25 5.957 12.852 1 94.69 87 ASP A O 1
ATOM 715 N N . MET A 1 88 ? -8.797 6.711 11.422 1 93.75 88 MET A N 1
ATOM 716 C CA . MET A 1 88 ? -9.812 7.074 10.445 1 93.75 88 MET A CA 1
ATOM 717 C C . MET A 1 88 ? -10.57 5.844 9.953 1 93.75 88 MET A C 1
AT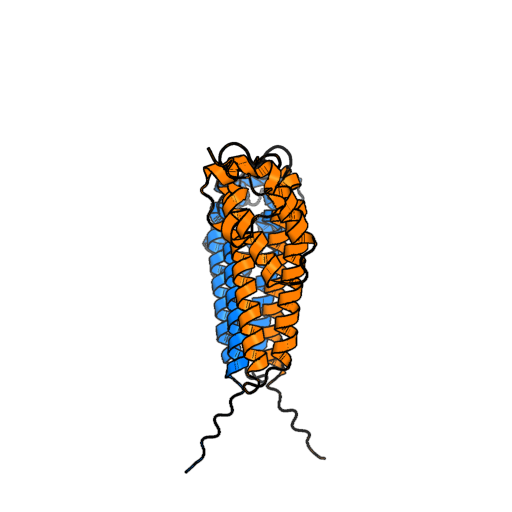OM 719 O O . MET A 1 88 ? -11.797 5.871 9.828 1 93.75 88 MET A O 1
ATOM 723 N N . MET A 1 89 ? -9.867 4.746 9.664 1 93.12 89 MET A N 1
ATOM 724 C CA . MET A 1 89 ? -10.5 3.498 9.234 1 93.12 89 MET A CA 1
ATOM 725 C C . MET A 1 89 ? -11.461 2.982 10.297 1 93.12 89 MET A C 1
ATOM 727 O O . MET A 1 89 ? -12.547 2.5 9.977 1 93.12 89 MET A O 1
ATOM 731 N N . TYR A 1 90 ? -10.992 3.08 11.531 1 91 90 TYR A N 1
ATOM 732 C CA . TYR A 1 90 ? -11.828 2.656 12.648 1 91 90 TYR A CA 1
ATOM 733 C C . TYR A 1 90 ? -13.109 3.482 12.703 1 91 90 TYR A C 1
ATOM 735 O O . TYR A 1 90 ? -14.203 2.934 12.883 1 91 90 TYR A O 1
ATOM 743 N N . GLU A 1 91 ? -12.984 4.762 12.57 1 89.5 91 GLU A N 1
ATOM 744 C CA . GLU A 1 91 ? -14.141 5.645 12.578 1 89.5 91 GLU A CA 1
ATOM 745 C C . GLU A 1 91 ? -15.086 5.34 11.422 1 89.5 91 GLU A C 1
ATOM 747 O O . GLU A 1 91 ? -16.312 5.367 11.578 1 89.5 91 GLU A O 1
ATOM 752 N N . LEU A 1 92 ? -14.57 5.098 10.258 1 88.94 92 LEU A N 1
ATOM 753 C CA . LEU A 1 92 ? -15.375 4.73 9.094 1 88.94 92 LEU A CA 1
ATOM 754 C C . LEU A 1 92 ? -16.203 3.48 9.383 1 88.94 92 LEU A C 1
ATOM 756 O O . LEU A 1 92 ? -17.391 3.43 9.055 1 88.94 92 LEU A O 1
ATOM 760 N N . THR A 1 93 ? -15.57 2.52 10.016 1 84.38 93 THR A N 1
ATOM 761 C CA . THR A 1 93 ? -16.234 1.255 10.336 1 84.38 93 THR A CA 1
ATOM 762 C C . THR A 1 93 ? -17.297 1.454 11.406 1 84.38 93 THR A C 1
ATOM 764 O O . THR A 1 93 ? -18.391 0.907 11.297 1 84.38 93 THR A O 1
ATOM 767 N N . SER A 1 94 ? -16.969 2.217 12.406 1 84.44 94 SER A N 1
ATOM 768 C CA . SER A 1 94 ? -17.875 2.426 13.531 1 84.44 94 SER A CA 1
ATOM 769 C C . SER A 1 94 ? -19.109 3.221 13.109 1 84.44 94 SER A C 1
ATOM 771 O O . SER A 1 94 ? -20.219 2.906 13.516 1 84.44 94 SER A O 1
ATOM 773 N N . GLN A 1 95 ? -19.016 4.309 12.344 1 78 95 GLN A N 1
ATOM 774 C CA . GLN A 1 95 ? -20.109 5.168 11.914 1 78 95 GLN A CA 1
ATOM 775 C C . GLN A 1 95 ? -20.969 4.48 10.859 1 78 95 GLN A C 1
ATOM 777 O O . GLN A 1 95 ? -22.156 4.746 10.758 1 78 95 GLN A O 1
ATOM 782 N N . ALA A 1 96 ? -20.453 3.643 10.125 1 71 96 ALA A N 1
ATOM 783 C CA . ALA A 1 96 ? -21.188 2.928 9.078 1 71 96 ALA A CA 1
ATOM 784 C C . ALA A 1 96 ? -22.203 1.975 9.68 1 71 96 ALA A C 1
ATOM 786 O O . ALA A 1 96 ? -23.266 1.735 9.086 1 71 96 ALA A O 1
ATOM 787 N N . ARG A 1 97 ? -21.906 1.499 10.898 1 66.75 97 ARG A N 1
ATOM 788 C CA . ARG A 1 97 ? -22.828 0.604 11.594 1 66.75 97 ARG A CA 1
ATOM 789 C C . ARG A 1 97 ? -24.094 1.342 12.023 1 66.75 97 ARG A C 1
ATOM 791 O O . ARG A 1 97 ? -25.156 0.738 12.133 1 66.75 97 ARG A O 1
ATOM 798 N N . GLY A 1 98 ? -23.922 2.607 12.367 1 62.59 98 GLY A N 1
ATOM 799 C CA . GLY A 1 98 ? -25.062 3.393 12.812 1 62.59 98 GLY A CA 1
ATOM 800 C C . GLY A 1 98 ? -25.75 4.145 11.688 1 62.59 98 GLY A C 1
ATOM 801 O O . GLY A 1 98 ? -26.688 4.906 11.93 1 62.59 98 GLY A O 1
ATOM 802 N N . LEU A 1 99 ? -25.297 3.945 10.516 1 59.81 99 LEU A N 1
ATOM 803 C CA . LEU A 1 99 ? -25.719 4.789 9.406 1 59.81 99 LEU A CA 1
ATOM 804 C C . LEU A 1 99 ? -27.125 4.391 8.93 1 59.81 99 LEU A C 1
ATOM 806 O O . LEU A 1 99 ? -27.359 3.223 8.609 1 59.81 99 LEU A O 1
ATOM 810 N N . SER A 1 100 ? -28.109 5.031 9.445 1 59.25 100 SER A N 1
ATOM 811 C CA . SER A 1 100 ? -29.391 5.102 8.742 1 59.25 100 SER A CA 1
ATOM 812 C C . SER A 1 100 ? -29.391 6.238 7.727 1 59.25 100 SER A C 1
ATOM 814 O O . SER A 1 100 ? -28.688 7.234 7.895 1 59.25 100 SER A O 1
ATOM 816 N N . SER A 1 101 ? -29.688 5.938 6.426 1 59.84 101 SER A N 1
ATOM 817 C CA . SER A 1 101 ? -29.734 6.867 5.305 1 59.84 101 SER A CA 1
ATOM 818 C C . SER A 1 101 ? -30.25 8.234 5.738 1 59.84 101 SER A C 1
ATOM 820 O O . SER A 1 101 ? -30.016 9.234 5.059 1 59.84 101 SER A O 1
ATOM 822 N N . GLN A 1 102 ? -30.812 8.219 7.012 1 63.88 102 GLN A N 1
ATOM 823 C CA . GLN A 1 102 ? -31.484 9.461 7.352 1 63.88 102 GLN A CA 1
ATOM 824 C C . GLN A 1 102 ? -30.609 10.336 8.242 1 63.88 102 GLN A C 1
ATOM 826 O O . GLN A 1 102 ? -30.891 11.523 8.43 1 63.88 102 GLN A O 1
ATOM 831 N N . ASN A 1 103 ? -29.391 9.852 8.5 1 76.75 103 ASN A N 1
ATOM 832 C CA . ASN A 1 103 ? -28.594 10.68 9.398 1 76.75 103 ASN A CA 1
ATOM 833 C C . ASN A 1 103 ? -27.547 11.5 8.641 1 76.75 103 ASN A C 1
ATOM 835 O O . ASN A 1 103 ? -26.453 11.016 8.375 1 76.75 103 ASN A O 1
ATOM 839 N N . LEU A 1 104 ? -27.891 12.703 8.133 1 79.44 104 LEU A N 1
ATOM 840 C CA . LEU A 1 104 ? -27.078 13.617 7.34 1 79.44 104 LEU A CA 1
ATOM 841 C C . LEU A 1 104 ? -25.75 13.906 8.031 1 79.44 104 LEU A C 1
ATOM 843 O O . LEU A 1 104 ? -24.719 14.047 7.367 1 79.44 104 LEU A O 1
ATOM 847 N N . GLU A 1 105 ? -25.875 13.945 9.328 1 83.88 105 GLU A N 1
ATOM 848 C CA . GLU A 1 105 ? -24.656 14.242 10.094 1 83.88 105 GLU A CA 1
ATOM 849 C C . GLU A 1 105 ? -23.625 13.141 9.93 1 83.88 105 GLU A C 1
ATOM 851 O O . GLU A 1 105 ? -22.438 13.414 9.75 1 83.88 105 GLU A O 1
ATOM 856 N N . ILE A 1 106 ? -24.078 11.953 9.945 1 83.94 106 ILE A N 1
ATOM 857 C CA . ILE A 1 106 ? -23.172 10.812 9.797 1 83.94 106 ILE A CA 1
ATOM 858 C C . ILE A 1 106 ? -22.625 10.773 8.375 1 83.94 106 ILE A C 1
ATOM 860 O O . ILE A 1 106 ? -21.438 10.516 8.172 1 83.94 106 ILE A O 1
ATOM 864 N N . GLN A 1 107 ? -23.469 11.141 7.445 1 84.5 107 GLN A N 1
ATOM 865 C CA . GLN A 1 107 ? -23.047 11.156 6.055 1 84.5 107 GLN A CA 1
ATOM 866 C C . GLN A 1 107 ? -21.938 12.18 5.832 1 84.5 107 GLN A C 1
ATOM 868 O O . GLN A 1 107 ? -20.938 11.891 5.156 1 84.5 107 GLN A O 1
ATOM 873 N N . THR A 1 108 ? -22.125 13.312 6.375 1 88.12 108 THR A N 1
ATOM 874 C CA . THR A 1 108 ? -21.141 14.375 6.246 1 88.12 108 THR A CA 1
ATOM 875 C C . THR A 1 108 ? -19.828 13.969 6.91 1 88.12 108 THR A C 1
ATOM 877 O O . THR A 1 108 ? -18.75 14.195 6.355 1 88.12 108 THR A O 1
ATOM 880 N N . THR A 1 109 ? -19.891 13.367 8.031 1 88 109 THR A N 1
ATOM 881 C CA . THR A 1 109 ? -18.703 12.906 8.75 1 88 109 THR A CA 1
ATOM 882 C C . THR A 1 109 ? -17.938 11.867 7.93 1 88 109 THR A C 1
ATOM 884 O O . THR A 1 109 ? -16.719 11.945 7.809 1 88 109 THR A O 1
ATOM 887 N N . LEU A 1 110 ? -18.672 10.969 7.359 1 88.62 110 LEU A N 1
ATOM 888 C CA . LEU A 1 110 ? -18.062 9.93 6.543 1 88.62 110 LEU A CA 1
ATOM 889 C C . LEU A 1 110 ? -17.359 10.523 5.324 1 88.62 110 LEU A C 1
ATOM 891 O O . LEU A 1 110 ? -16.25 10.141 4.992 1 88.62 110 LEU A O 1
ATOM 895 N N . ARG A 1 111 ? -18.016 11.461 4.676 1 88.31 111 ARG A N 1
ATOM 896 C CA . ARG A 1 111 ? -17.422 12.141 3.527 1 88.31 111 ARG A CA 1
ATOM 897 C C . ARG A 1 111 ? -16.141 12.859 3.92 1 88.31 111 ARG A C 1
ATOM 899 O O . ARG A 1 111 ? -15.133 12.773 3.207 1 88.31 111 ARG A O 1
ATOM 906 N N . ASN A 1 112 ? -16.156 13.523 5.023 1 90.5 112 ASN A N 1
ATOM 907 C CA . ASN A 1 112 ? -15 14.266 5.5 1 90.5 112 ASN A CA 1
ATOM 908 C C . ASN A 1 112 ? -13.828 13.344 5.82 1 90.5 112 ASN A C 1
ATOM 910 O O . ASN A 1 112 ? -12.68 13.648 5.496 1 90.5 112 ASN A O 1
ATOM 914 N N . ILE A 1 113 ? -14.109 12.234 6.465 1 93.38 113 ILE A N 1
ATOM 915 C CA . ILE A 1 113 ? -13.07 11.258 6.789 1 93.38 113 ILE A CA 1
ATOM 916 C C . ILE A 1 113 ? -12.453 10.719 5.5 1 93.38 113 ILE A C 1
ATOM 918 O O . ILE A 1 113 ? -11.227 10.672 5.359 1 93.38 113 ILE A O 1
ATOM 922 N N . LEU A 1 114 ? -13.297 10.391 4.535 1 92.94 114 LEU A N 1
ATOM 923 C CA . LEU A 1 114 ? -12.828 9.844 3.27 1 92.94 114 LEU A CA 1
ATOM 924 C C . LEU A 1 114 ? -11.961 10.852 2.527 1 92.94 114 LEU A C 1
ATOM 926 O O . LEU A 1 114 ? -10.914 10.5 1.984 1 92.94 114 LEU A O 1
ATOM 930 N N . GLN A 1 115 ? -12.406 12.062 2.559 1 92.62 115 GLN A N 1
ATOM 931 C CA . GLN A 1 115 ? -11.633 13.117 1.909 1 92.62 115 GLN A CA 1
ATOM 932 C C . GLN A 1 115 ? -10.258 13.273 2.555 1 92.62 115 GLN A C 1
ATOM 934 O O . GLN A 1 115 ? -9.258 13.43 1.857 1 92.62 115 GLN A O 1
ATOM 939 N N . THR A 1 116 ? -10.234 13.258 3.828 1 94.31 116 THR A N 1
ATOM 940 C CA . THR A 1 116 ? -8.969 13.352 4.555 1 94.31 116 THR A CA 1
ATOM 941 C C . THR A 1 116 ? -8.078 12.156 4.246 1 94.31 116 THR A C 1
ATOM 943 O O . THR A 1 116 ? -6.867 12.305 4.07 1 94.31 116 THR A O 1
ATOM 946 N N . MET A 1 117 ? -8.695 10.961 4.152 1 95.56 117 MET A N 1
ATOM 947 C CA . MET A 1 117 ? -7.938 9.758 3.818 1 95.56 117 MET A CA 1
ATOM 948 C C . MET A 1 117 ? -7.34 9.859 2.42 1 95.56 117 MET A C 1
ATOM 950 O O . MET A 1 117 ? -6.188 9.477 2.203 1 95.56 117 MET A O 1
ATOM 954 N N . VAL A 1 118 ? -8.055 10.336 1.456 1 95.81 118 VAL A N 1
ATOM 955 C CA . VAL A 1 118 ? -7.566 10.516 0.094 1 95.81 118 VAL A CA 1
ATOM 956 C C . VAL A 1 118 ? -6.332 11.414 0.103 1 95.81 118 VAL A C 1
ATOM 958 O O . VAL A 1 118 ? -5.34 11.125 -0.571 1 95.81 118 VAL A O 1
ATOM 961 N N . GLN A 1 119 ? -6.41 12.461 0.871 1 95.94 119 GLN A N 1
ATOM 962 C CA . GLN A 1 119 ? -5.277 13.375 0.967 1 95.94 119 GLN A CA 1
ATOM 963 C C . GLN A 1 119 ? -4.07 12.695 1.604 1 95.94 119 GLN A C 1
ATOM 965 O O . GLN A 1 119 ? -2.938 12.875 1.156 1 95.94 119 GLN A O 1
ATOM 970 N N . LEU A 1 120 ? -4.293 11.984 2.623 1 97.31 120 LEU A N 1
ATOM 971 C CA . LEU A 1 120 ? -3.217 11.258 3.287 1 97.31 120 LEU A CA 1
ATOM 972 C C . LEU A 1 120 ? -2.555 10.273 2.33 1 97.31 120 LEU A C 1
ATOM 974 O O . LEU A 1 120 ? -1.326 10.219 2.24 1 97.31 120 LEU A O 1
ATOM 978 N N . LEU A 1 121 ? -3.365 9.484 1.639 1 97.56 121 LEU A N 1
ATOM 979 C CA . LEU A 1 121 ? -2.838 8.523 0.674 1 97.56 121 LEU A CA 1
ATOM 980 C C . LEU A 1 121 ? -2.078 9.234 -0.44 1 97.56 121 LEU A C 1
ATOM 982 O O . LEU A 1 121 ? -1.079 8.711 -0.944 1 97.56 121 LEU A O 1
ATOM 986 N N . GLY A 1 122 ? -2.584 10.398 -0.815 1 97.38 122 GLY A N 1
ATOM 987 C CA . GLY A 1 122 ? -1.864 11.211 -1.781 1 97.38 122 GLY A CA 1
ATOM 988 C C . GLY A 1 122 ? -0.471 11.594 -1.318 1 97.38 122 GLY A C 1
ATOM 989 O O . GLY A 1 122 ? 0.487 11.523 -2.09 1 97.38 122 GLY A O 1
ATOM 990 N N . ALA A 1 123 ? -0.375 12.039 -0.125 1 97.25 123 ALA A N 1
ATOM 991 C CA . ALA A 1 123 ? 0.928 12.391 0.429 1 97.25 123 ALA A CA 1
ATOM 992 C C . ALA A 1 123 ? 1.85 11.18 0.486 1 97.25 123 ALA A C 1
ATOM 994 O O . ALA A 1 123 ? 3.037 11.273 0.171 1 97.25 123 ALA A O 1
ATOM 995 N N . LEU A 1 124 ? 1.355 10.023 0.944 1 97.5 124 LEU A N 1
ATOM 996 C CA . LEU A 1 124 ? 2.133 8.789 0.976 1 97.5 124 LEU A CA 1
ATOM 997 C C . LEU A 1 124 ? 2.613 8.414 -0.422 1 97.5 124 LEU A C 1
ATOM 999 O O . LEU A 1 124 ? 3.771 8.031 -0.603 1 97.5 124 LEU A O 1
ATOM 1003 N N . THR A 1 125 ? 1.708 8.508 -1.378 1 96.75 125 THR A N 1
ATOM 1004 C CA . THR A 1 125 ? 2.072 8.273 -2.771 1 96.75 125 THR A CA 1
ATOM 1005 C C . THR A 1 125 ? 3.195 9.211 -3.203 1 96.75 125 THR A C 1
ATOM 1007 O O . THR A 1 125 ? 4.145 8.781 -3.863 1 96.75 125 THR A O 1
ATOM 1010 N N . GLY A 1 126 ? 3.062 10.438 -2.861 1 96.25 126 GLY A N 1
ATOM 1011 C CA . GLY A 1 126 ? 4.125 11.391 -3.146 1 96.25 126 GLY A CA 1
ATOM 1012 C C . GLY A 1 126 ? 5.465 10.977 -2.572 1 96.25 126 GLY A C 1
ATOM 1013 O O . GLY A 1 126 ? 6.5 11.125 -3.229 1 96.25 126 GLY A O 1
ATOM 1014 N N . CYS A 1 127 ? 5.512 10.477 -1.351 1 95.56 127 CYS A N 1
ATOM 1015 C CA . CYS A 1 127 ? 6.742 10.008 -0.728 1 95.56 127 CYS A CA 1
ATOM 1016 C C . CYS A 1 127 ? 7.352 8.859 -1.524 1 95.56 127 CYS A C 1
ATOM 1018 O O . CYS A 1 127 ? 8.547 8.859 -1.813 1 95.56 127 CYS A O 1
ATOM 1020 N N . VAL A 1 128 ? 6.535 7.895 -1.896 1 93.81 128 VAL A N 1
ATOM 1021 C CA . VAL A 1 128 ? 6.992 6.73 -2.65 1 93.81 128 VAL A CA 1
ATOM 1022 C C . VAL A 1 128 ? 7.547 7.176 -4 1 93.81 128 VAL A C 1
ATOM 1024 O O . VAL A 1 128 ? 8.641 6.762 -4.398 1 93.81 128 VAL A O 1
ATOM 1027 N N . GLN A 1 129 ? 6.852 8.023 -4.648 1 92.75 129 GLN A N 1
ATOM 1028 C CA . GLN A 1 129 ? 7.277 8.508 -5.957 1 92.75 129 GLN A CA 1
ATOM 1029 C C . GLN A 1 129 ? 8.602 9.258 -5.863 1 92.75 129 GLN A C 1
ATOM 1031 O O . GLN A 1 129 ? 9.469 9.117 -6.73 1 92.75 129 GLN A O 1
ATOM 1036 N N . HIS A 1 130 ? 8.68 10.031 -4.852 1 92 130 HIS A N 1
ATOM 1037 C CA . HIS A 1 130 ? 9.914 10.789 -4.672 1 92 130 HIS A CA 1
ATOM 1038 C C . HIS A 1 130 ? 11.117 9.867 -4.508 1 92 130 HIS A C 1
ATOM 1040 O O . HIS A 1 130 ? 12.148 10.055 -5.156 1 92 130 HIS A O 1
ATOM 1046 N N . VAL A 1 131 ? 10.992 8.914 -3.658 1 90.44 131 VAL A N 1
ATOM 1047 C CA . VAL A 1 131 ? 12.078 7.984 -3.391 1 90.44 131 VAL A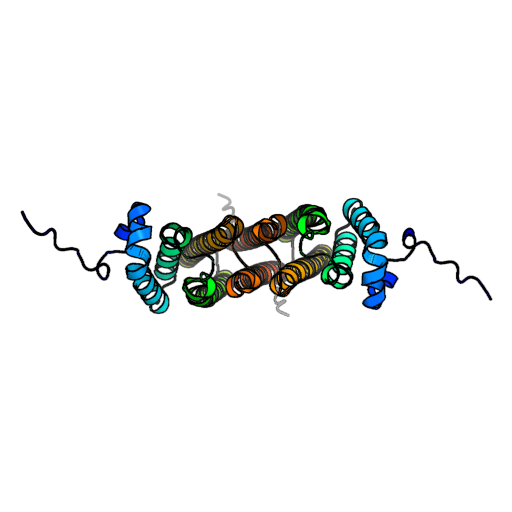 CA 1
ATOM 1048 C C . VAL A 1 131 ? 12.422 7.207 -4.664 1 90.44 131 VAL A C 1
ATOM 1050 O O . VAL A 1 131 ? 13.594 6.949 -4.945 1 90.44 131 VAL A O 1
ATOM 1053 N N . CYS A 1 132 ? 11.43 6.867 -5.43 1 86.38 132 CYS A N 1
ATOM 1054 C CA . CYS A 1 132 ? 11.656 6.109 -6.656 1 86.38 132 CYS A CA 1
ATOM 1055 C C . CYS A 1 132 ? 12.273 6.988 -7.734 1 86.38 132 CYS A C 1
ATOM 1057 O O . CYS A 1 132 ? 13.023 6.5 -8.578 1 86.38 132 CYS A O 1
ATOM 1059 N N . ALA A 1 133 ? 12.023 8.203 -7.723 1 84.81 133 ALA A N 1
ATOM 1060 C CA . ALA A 1 133 ? 12.5 9.109 -8.758 1 84.81 133 ALA A CA 1
ATOM 1061 C C . ALA A 1 133 ? 13.898 9.617 -8.438 1 84.81 133 ALA A C 1
ATOM 1063 O O . ALA A 1 133 ? 14.625 10.062 -9.328 1 84.81 133 ALA A O 1
ATOM 1064 N N . THR A 1 134 ? 14.047 9.742 -7.266 1 76 134 THR A N 1
ATOM 1065 C CA . THR A 1 134 ? 15.32 10.328 -6.859 1 76 134 THR A CA 1
ATOM 1066 C C . THR A 1 134 ? 16.484 9.414 -7.25 1 76 134 THR A C 1
ATOM 1068 O O . THR A 1 134 ? 16.5 8.234 -6.906 1 76 134 THR A O 1
ATOM 1071 N N . GLN A 1 135 ? 17.109 9.383 -8.539 1 60.81 135 GLN A N 1
ATOM 1072 C CA . GLN A 1 135 ? 18.125 8.711 -9.344 1 60.81 135 GLN A CA 1
ATOM 1073 C C . GLN A 1 135 ? 19.188 8.062 -8.469 1 60.81 135 GLN A C 1
ATOM 1075 O O . GLN A 1 135 ? 19.438 6.859 -8.578 1 60.81 135 GLN A O 1
ATOM 1080 N N . GLU A 1 136 ? 20.5 8.695 -8.328 1 56.06 136 GLU A N 1
ATOM 1081 C CA . GLU A 1 136 ? 21.828 8.141 -8.133 1 56.06 136 GLU A CA 1
ATOM 1082 C C . GLU A 1 136 ? 22 7.613 -6.707 1 56.06 136 GLU A C 1
ATOM 1084 O O . GLU A 1 136 ? 23.094 7.188 -6.328 1 56.06 136 GLU A O 1
ATOM 1089 N N . SER A 1 137 ? 20.719 7.637 -5.844 1 62 137 SER A N 1
ATOM 1090 C CA . SER A 1 137 ? 21.484 7.629 -4.602 1 62 137 SER A CA 1
ATOM 1091 C C . SER A 1 137 ? 20.703 6.977 -3.469 1 62 137 SER A C 1
ATOM 1093 O O . SER A 1 137 ? 21.203 6.863 -2.346 1 62 137 SER A O 1
ATOM 1095 N N . VAL A 1 138 ? 19.328 6.59 -3.639 1 73.38 138 VAL A N 1
ATOM 1096 C CA . VAL A 1 138 ? 18.719 6.191 -2.379 1 73.38 138 VAL A CA 1
ATOM 1097 C C . VAL A 1 138 ? 19.078 4.742 -2.059 1 73.38 138 VAL A C 1
ATOM 1099 O O . VAL A 1 138 ? 19 3.873 -2.93 1 73.38 138 VAL A O 1
ATOM 1102 N N . ILE A 1 139 ? 19.641 4.57 -0.969 1 76.94 139 ILE A N 1
ATOM 1103 C CA . ILE A 1 139 ? 19.922 3.238 -0.45 1 76.94 139 ILE A CA 1
ATOM 1104 C C . ILE A 1 139 ? 18.734 2.715 0.341 1 76.94 139 ILE A C 1
ATOM 1106 O O . ILE A 1 139 ? 18.438 3.213 1.428 1 76.94 139 ILE A O 1
ATOM 1110 N N . LEU A 1 140 ? 18.125 1.797 -0.148 1 78.44 140 LEU A N 1
ATOM 1111 C CA . LEU A 1 140 ? 16.906 1.279 0.435 1 78.44 140 LEU A CA 1
ATOM 1112 C C . LEU A 1 140 ? 17.141 0.762 1.849 1 78.44 140 LEU A C 1
ATOM 1114 O O . LEU A 1 140 ? 16.266 0.86 2.711 1 78.44 140 LEU A O 1
ATOM 1118 N N . GLU A 1 141 ? 18.297 0.292 2.029 1 77.75 141 GLU A N 1
ATOM 1119 C CA . GLU A 1 141 ? 18.625 -0.227 3.352 1 77.75 141 GLU A CA 1
ATOM 1120 C C . GLU A 1 141 ? 18.5 0.855 4.418 1 77.75 141 GLU A C 1
ATOM 1122 O O . GLU A 1 141 ? 18.375 0.551 5.609 1 77.75 141 GLU A O 1
ATOM 1127 N N . ASN A 1 142 ? 18.562 2.031 3.91 1 82.81 142 ASN A N 1
ATOM 1128 C CA . ASN A 1 142 ? 18.547 3.143 4.855 1 82.81 142 ASN A CA 1
ATOM 1129 C C . ASN A 1 142 ? 17.125 3.688 5.055 1 82.81 142 ASN A C 1
ATOM 1131 O O . ASN A 1 142 ? 16.922 4.605 5.852 1 82.81 142 ASN A O 1
ATOM 1135 N N . ILE A 1 143 ? 16.203 3.209 4.398 1 87.81 143 ILE A N 1
ATOM 1136 C CA . ILE A 1 143 ? 14.812 3.646 4.516 1 87.81 143 ILE A CA 1
ATOM 1137 C C . ILE A 1 143 ? 13.945 2.488 5.004 1 87.81 143 ILE A C 1
ATOM 1139 O O . ILE A 1 143 ? 13.742 1.511 4.277 1 87.81 143 ILE A O 1
ATOM 1143 N N . HIS A 1 144 ? 13.344 2.604 6.195 1 89.56 144 HIS A N 1
ATOM 1144 C CA . HIS A 1 144 ? 12.57 1.5 6.754 1 89.56 144 HIS A CA 1
ATOM 1145 C C . HIS A 1 144 ? 11.141 1.936 7.074 1 89.56 144 HIS A C 1
ATOM 1147 O O . HIS A 1 144 ? 10.227 1.115 7.066 1 89.56 144 HIS A O 1
ATOM 1153 N N . SER A 1 145 ? 10.953 3.135 7.305 1 95.69 145 SER A N 1
ATOM 1154 C CA . SER A 1 145 ? 9.648 3.621 7.734 1 95.69 145 SER A CA 1
ATOM 1155 C C . SER A 1 145 ? 8.648 3.633 6.578 1 95.69 145 SER A C 1
ATOM 1157 O O . SER A 1 145 ? 7.484 3.281 6.75 1 95.69 145 SER A O 1
ATOM 1159 N N . LEU A 1 146 ? 9.102 4.035 5.445 1 96 146 LEU A N 1
ATOM 1160 C CA . LEU A 1 146 ? 8.188 4.219 4.32 1 96 146 LEU A CA 1
ATOM 1161 C C . LEU A 1 146 ? 7.602 2.885 3.875 1 96 146 LEU A C 1
ATOM 1163 O O . LEU A 1 146 ? 6.379 2.732 3.801 1 96 146 LEU A O 1
ATOM 1167 N N . PRO A 1 147 ? 8.453 1.824 3.611 1 94.19 147 PRO A N 1
ATOM 1168 C CA . PRO A 1 147 ? 7.871 0.53 3.24 1 94.19 147 PRO A CA 1
ATOM 1169 C C . PRO A 1 147 ? 6.93 -0.021 4.309 1 94.19 147 PRO A C 1
ATOM 1171 O O . PRO A 1 147 ? 5.859 -0.544 3.98 1 94.19 147 PRO A O 1
ATOM 1174 N N . SER A 1 148 ? 7.27 0.103 5.5 1 95.94 148 SER A N 1
ATOM 1175 C CA . SER A 1 148 ? 6.426 -0.37 6.594 1 95.94 148 SER A CA 1
ATOM 1176 C C . SER A 1 148 ? 5.094 0.372 6.629 1 95.94 148 SER A C 1
ATOM 1178 O O . SER A 1 148 ? 4.047 -0.237 6.844 1 95.94 148 SER A O 1
ATOM 1180 N N . SER A 1 149 ? 5.152 1.605 6.457 1 97.69 149 SER A N 1
ATOM 1181 C CA . SER A 1 149 ? 3.945 2.426 6.461 1 97.69 149 SER A CA 1
ATOM 1182 C C . SER A 1 149 ? 3.002 2.027 5.332 1 97.69 149 SER A C 1
ATOM 1184 O O . SER A 1 149 ? 1.795 1.89 5.539 1 97.69 149 SER A O 1
ATOM 1186 N N . VAL A 1 150 ? 3.521 1.839 4.172 1 97 150 VAL A N 1
ATOM 1187 C CA . VAL A 1 150 ? 2.73 1.462 3.008 1 97 150 VAL A CA 1
ATOM 1188 C C . VAL A 1 150 ? 2.072 0.104 3.246 1 97 150 VAL A C 1
ATOM 1190 O O . VAL A 1 150 ? 0.884 -0.074 2.971 1 97 150 VAL A O 1
ATOM 1193 N N . LEU A 1 151 ? 2.824 -0.83 3.775 1 97.06 151 LEU A N 1
ATOM 1194 C CA . LEU A 1 151 ? 2.291 -2.158 4.055 1 97.06 151 LEU A CA 1
ATOM 1195 C C . LEU A 1 151 ? 1.196 -2.092 5.117 1 97.06 151 LEU A C 1
ATOM 1197 O O . LEU A 1 151 ? 0.194 -2.805 5.023 1 97.06 151 LEU A O 1
ATOM 1201 N N . ARG A 1 152 ? 1.374 -1.244 6.094 1 97.25 152 ARG A N 1
ATOM 1202 C CA . ARG A 1 152 ? 0.363 -1.069 7.133 1 97.25 152 ARG A CA 1
ATOM 1203 C C . ARG A 1 152 ? -0.917 -0.476 6.555 1 97.25 152 ARG A C 1
ATOM 1205 O O . ARG A 1 152 ? -2.02 -0.903 6.906 1 97.25 152 ARG A O 1
ATOM 1212 N N . VAL A 1 153 ? -0.798 0.482 5.73 1 97.44 153 VAL A N 1
ATOM 1213 C CA . VAL A 1 153 ? -1.949 1.116 5.098 1 97.44 153 VAL A CA 1
ATOM 1214 C C . VAL A 1 153 ? -2.703 0.091 4.25 1 97.44 153 VAL A C 1
ATOM 1216 O O . VAL A 1 153 ? -3.934 0.035 4.285 1 97.44 153 VAL A O 1
ATOM 1219 N N . ILE A 1 154 ? -1.972 -0.754 3.535 1 96.69 154 ILE A N 1
ATOM 1220 C CA . ILE A 1 154 ? -2.582 -1.814 2.74 1 96.69 154 ILE A CA 1
ATOM 1221 C C . ILE A 1 154 ? -3.373 -2.752 3.65 1 96.69 154 ILE A C 1
ATOM 1223 O O . ILE A 1 154 ? -4.523 -3.088 3.357 1 96.69 154 ILE A O 1
ATOM 1227 N N . LYS A 1 155 ? -2.75 -3.156 4.664 1 95.75 155 LYS A N 1
ATOM 1228 C CA . LYS A 1 155 ? -3.391 -4.059 5.613 1 95.75 155 LYS A CA 1
ATOM 1229 C C . LYS A 1 155 ? -4.656 -3.438 6.195 1 95.75 155 LYS A C 1
ATOM 1231 O O . LYS A 1 155 ? -5.711 -4.078 6.23 1 95.75 155 LYS A O 1
ATOM 1236 N N . SER A 1 156 ? -4.543 -2.23 6.641 1 95.25 156 SER A N 1
ATOM 1237 C CA . SER A 1 156 ? -5.672 -1.545 7.262 1 95.25 156 SER A CA 1
ATOM 1238 C C . SER A 1 156 ? -6.84 -1.406 6.289 1 95.25 156 SER A C 1
ATOM 1240 O O . SER A 1 156 ? -7.988 -1.67 6.645 1 95.25 156 SER A O 1
ATOM 1242 N N . THR A 1 157 ? -6.559 -0.957 5.109 1 94.5 157 THR A N 1
ATOM 1243 C CA . THR A 1 157 ? -7.598 -0.806 4.094 1 94.5 157 THR A CA 1
ATOM 1244 C C . THR A 1 157 ? -8.234 -2.154 3.77 1 94.5 157 THR A C 1
ATOM 1246 O O . THR A 1 157 ? -9.461 -2.262 3.678 1 94.5 157 THR A O 1
ATOM 1249 N N . PHE A 1 158 ? -7.453 -3.16 3.676 1 94.25 158 PHE A N 1
ATOM 1250 C CA . PHE A 1 158 ? -7.961 -4.48 3.32 1 94.25 158 PHE A CA 1
ATOM 1251 C C . PHE A 1 158 ? -8.828 -5.043 4.441 1 94.25 158 PHE A C 1
ATOM 1253 O O . PHE A 1 158 ? -9.852 -5.676 4.18 1 94.25 158 PHE A O 1
ATOM 1260 N N . VAL A 1 159 ? -8.398 -4.852 5.598 1 93.31 159 VAL A N 1
ATOM 1261 C CA . VAL A 1 159 ? -9.18 -5.324 6.738 1 93.31 159 VAL A CA 1
ATOM 1262 C C . VAL A 1 159 ? -10.547 -4.652 6.738 1 93.31 159 VAL A C 1
ATOM 1264 O O . VAL A 1 159 ? -11.562 -5.293 7.02 1 93.31 159 VAL A O 1
ATOM 1267 N N . HIS A 1 160 ? -10.625 -3.414 6.496 1 90.5 160 HIS A N 1
ATOM 1268 C CA . HIS A 1 160 ? -11.898 -2.717 6.383 1 90.5 160 HIS A CA 1
ATOM 1269 C C . HIS A 1 160 ? -12.75 -3.301 5.262 1 90.5 160 HIS A C 1
ATOM 1271 O O . HIS A 1 160 ? -13.945 -3.535 5.438 1 90.5 160 HIS A O 1
ATOM 1277 N N . CYS A 1 161 ? -12.18 -3.473 4.047 1 86.88 161 CYS A N 1
ATOM 1278 C CA . CYS A 1 161 ? -12.867 -4.074 2.912 1 86.88 161 CYS A CA 1
ATOM 1279 C C . CYS A 1 161 ? -13.461 -5.43 3.289 1 86.88 161 CYS A C 1
ATOM 1281 O O . CYS A 1 161 ? -14.609 -5.719 2.965 1 86.88 161 CYS A O 1
ATOM 1283 N N . LYS A 1 162 ? -12.562 -6.195 3.932 1 87.31 162 LYS A N 1
ATOM 1284 C CA . LYS A 1 162 ? -12.969 -7.527 4.379 1 87.31 162 LYS A CA 1
ATOM 1285 C C . LYS A 1 162 ? -14.148 -7.445 5.344 1 87.31 162 LYS A C 1
ATOM 1287 O O . LYS A 1 162 ? -15.117 -8.195 5.211 1 87.31 162 LYS A O 1
ATOM 1292 N N . SER A 1 163 ? -14.18 -6.59 6.301 1 85.31 163 SER A N 1
ATOM 1293 C CA . SER A 1 163 ? -15.234 -6.418 7.293 1 85.31 163 SER A CA 1
ATOM 1294 C C . SER A 1 163 ? -16.547 -5.965 6.645 1 85.31 163 SER A C 1
ATOM 1296 O O . SER A 1 163 ? -17.625 -6.422 7.027 1 85.31 163 SER A O 1
ATOM 1298 N N . GLN A 1 164 ? -16.438 -5.109 5.723 1 83 164 GLN A N 1
ATOM 1299 C CA . GLN A 1 164 ? -17.625 -4.598 5.039 1 83 164 GLN A CA 1
ATOM 1300 C C . GLN A 1 164 ? -18.266 -5.684 4.188 1 83 164 GLN A C 1
ATOM 1302 O O . GLN A 1 164 ? -19.5 -5.766 4.113 1 83 164 GLN A O 1
ATOM 1307 N N . THR A 1 165 ? -17.484 -6.434 3.588 1 79.25 165 THR A N 1
ATOM 1308 C CA . THR A 1 165 ? -17.984 -7.547 2.791 1 79.25 165 THR A CA 1
ATOM 1309 C C . THR A 1 165 ? -18.703 -8.57 3.676 1 79.25 165 THR A C 1
ATOM 1311 O O . THR A 1 165 ? -19.766 -9.078 3.312 1 79.25 165 THR A O 1
ATOM 1314 N N . PHE A 1 166 ? -18.125 -8.789 4.875 1 77.06 166 PHE A N 1
ATOM 1315 C CA . PHE A 1 166 ? -18.734 -9.742 5.797 1 77.06 166 PHE A CA 1
ATOM 1316 C C . PHE A 1 166 ? -20 -9.172 6.41 1 77.06 166 PHE A C 1
ATOM 1318 O O . PHE A 1 166 ? -20.984 -9.898 6.629 1 77.06 166 PHE A O 1
ATOM 1325 N N . CYS A 1 167 ? -20.094 -7.902 6.844 1 72.31 167 CYS A N 1
ATOM 1326 C CA . CYS A 1 167 ? -21.281 -7.254 7.402 1 72.31 167 CYS A CA 1
ATOM 1327 C C . CYS A 1 167 ? -22.453 -7.312 6.426 1 72.31 167 CYS A C 1
ATOM 1329 O O . CYS A 1 167 ? -23.594 -7.535 6.828 1 72.31 167 CYS A O 1
ATOM 1331 N N . LYS A 1 168 ? -22.297 -7.188 5.195 1 70.81 168 LYS A N 1
ATOM 1332 C CA . LYS A 1 168 ? -23.344 -7.293 4.188 1 70.81 168 LYS A CA 1
ATOM 1333 C C . LYS A 1 168 ? -23.875 -8.719 4.105 1 70.81 168 LYS A C 1
ATOM 1335 O O . LYS A 1 168 ? -25.078 -8.922 3.871 1 70.81 168 LYS A O 1
ATOM 1340 N N . LEU A 1 169 ? -23.062 -9.617 4.379 1 65.25 169 LEU A N 1
ATOM 1341 C CA . LEU A 1 169 ? -23.469 -11.023 4.406 1 65.25 169 LEU A CA 1
ATOM 1342 C C . LEU A 1 169 ? -24.375 -11.305 5.598 1 65.25 169 LEU A C 1
ATOM 1344 O O . LEU A 1 169 ? -25.328 -12.07 5.484 1 65.25 169 LEU A O 1
ATOM 1348 N N . PHE A 1 170 ? -24.281 -10.539 6.805 1 61.62 170 PHE A N 1
ATOM 1349 C CA . PHE A 1 170 ? -25.047 -10.828 8.008 1 61.62 170 PHE A CA 1
ATOM 1350 C C . PHE A 1 170 ? -26.125 -9.781 8.219 1 61.62 170 PHE A C 1
ATOM 1352 O O . PHE A 1 170 ? -27.078 -10.008 8.984 1 61.62 170 PHE A O 1
ATOM 1359 N N . SER A 1 171 ? -26.203 -8.586 7.875 1 57 171 SER A N 1
ATOM 1360 C CA . SER A 1 171 ? -27.234 -7.582 8.133 1 57 171 SER A CA 1
ATOM 1361 C C . SER A 1 171 ? -28.516 -7.895 7.375 1 57 171 SER A C 1
ATOM 1363 O O . SER A 1 171 ? -29.578 -7.402 7.727 1 57 171 SER A O 1
ATOM 1365 N N . ARG A 1 172 ? -28.703 -8.547 6.273 1 50.12 172 ARG A N 1
ATOM 1366 C CA . ARG A 1 172 ? -30 -8.82 5.68 1 50.12 172 ARG A CA 1
ATOM 1367 C C . ARG A 1 172 ? -30.688 -9.992 6.371 1 50.12 172 ARG A C 1
ATOM 1369 O O . ARG A 1 172 ? -31.703 -10.5 5.887 1 50.12 172 ARG A O 1
ATOM 1376 N N . ARG A 1 173 ? -30.234 -10.57 7.387 1 42.97 173 ARG A N 1
ATOM 1377 C CA . ARG A 1 173 ? -31.109 -11.516 8.078 1 42.97 173 ARG A CA 1
ATOM 1378 C C . ARG A 1 173 ? -32.156 -10.781 8.906 1 42.97 173 ARG A C 1
ATOM 1380 O O . ARG A 1 173 ? -31.828 -10.031 9.828 1 42.97 173 ARG A O 1
ATOM 1387 N N . PRO A 1 174 ? -33.406 -10.453 8.328 1 41.78 174 PRO A N 1
ATOM 1388 C CA . PRO A 1 174 ? -34.531 -10.078 9.172 1 41.78 174 PRO A CA 1
ATOM 1389 C C . PRO A 1 174 ? -34.781 -11.055 10.328 1 41.78 174 PRO A C 1
ATOM 1391 O O . PRO A 1 174 ? -34.812 -12.266 10.109 1 41.78 174 PRO A O 1
ATOM 1394 N N . ILE A 1 175 ? -34.219 -10.797 11.469 1 37.19 175 ILE A N 1
ATOM 1395 C CA . ILE A 1 175 ? -34.75 -11.539 12.617 1 37.19 175 ILE A CA 1
ATOM 1396 C C . ILE A 1 175 ? -36.281 -11.461 12.625 1 37.19 175 ILE A C 1
ATOM 1398 O O . ILE A 1 175 ? -36.844 -10.391 12.828 1 37.19 175 ILE A O 1
ATOM 1402 N N . LEU A 1 176 ? -37 -12.117 11.812 1 35.72 176 LEU A N 1
ATOM 1403 C CA . LEU A 1 176 ? -38.406 -12.422 12.086 1 35.72 176 LEU A CA 1
ATOM 1404 C C . LEU A 1 176 ? -38.531 -13.234 13.375 1 35.72 176 LEU A C 1
ATOM 1406 O O . LEU A 1 176 ? -38.031 -14.359 13.461 1 35.72 176 LEU A O 1
ATOM 1410 N N . PHE A 1 177 ? -38.438 -12.578 14.539 1 30.67 177 PHE A N 1
ATOM 1411 C CA . PHE A 1 177 ? -39 -13.18 15.75 1 30.67 177 PHE A CA 1
ATOM 1412 C C . PHE A 1 177 ? -40.375 -13.75 15.484 1 30.67 177 PHE A C 1
ATOM 1414 O O . PHE A 1 177 ? -41.312 -13.023 15.117 1 30.67 177 PHE A O 1
ATOM 1421 N N . LYS A 1 178 ? -40.594 -14.953 15.094 1 34.69 178 LYS A N 1
ATOM 1422 C CA . LYS A 1 178 ? -41.844 -15.695 15.227 1 34.69 178 LYS A CA 1
ATOM 1423 C C . LYS A 1 178 ? -42.312 -15.719 16.672 1 34.69 178 LYS A C 1
ATOM 1425 O O . LYS A 1 178 ? -41.562 -16.109 17.578 1 34.69 178 LYS A O 1
ATOM 1430 N N . SER A 1 179 ? -43.125 -14.75 17.047 1 28.28 179 SER A N 1
ATOM 1431 C CA . SER A 1 179 ? -44.031 -14.812 18.188 1 28.28 179 SER A CA 1
ATOM 1432 C C . SER A 1 179 ? -44.75 -16.172 18.266 1 28.28 179 SER A C 1
ATOM 1434 O O . SER A 1 179 ? -45.531 -16.531 17.391 1 28.28 179 SER A O 1
ATOM 1436 N N . SER A 1 180 ? -44 -17.344 18.375 1 24.78 180 SER A N 1
ATOM 1437 C CA . SER A 1 180 ? -44.844 -18.266 19.109 1 24.78 180 SER A CA 1
ATOM 1438 C C . SER A 1 180 ? -44.875 -17.938 20.594 1 24.78 180 SER A C 1
ATOM 1440 O O . SER A 1 180 ? -43.906 -17.469 21.156 1 24.78 180 SER A O 1
ATOM 1442 N N . MET B 1 1 ? 23.703 -49.469 -9.961 1 31.23 1 MET B N 1
ATOM 1443 C CA . MET B 1 1 ? 23.812 -48.031 -9.703 1 31.23 1 MET B CA 1
ATOM 1444 C C . MET B 1 1 ? 22.766 -47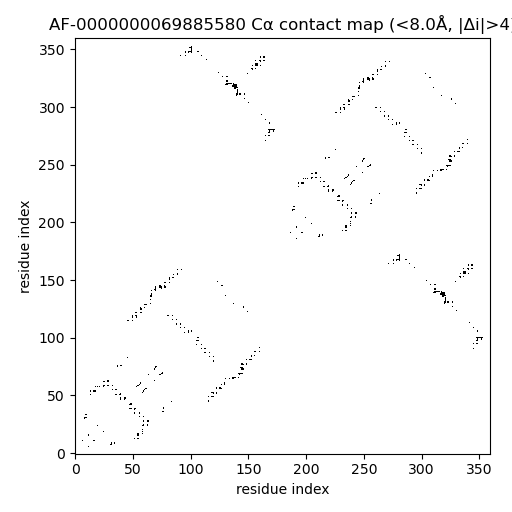.25 -10.484 1 31.23 1 MET B C 1
ATOM 1446 O O . MET B 1 1 ? 22.875 -47.094 -11.703 1 31.23 1 MET B O 1
ATOM 1450 N N . SER B 1 2 ? 21.469 -47.469 -10.297 1 35.25 2 SER B N 1
ATOM 1451 C CA . SER B 1 2 ? 20.281 -46.969 -10.984 1 35.25 2 SER B CA 1
ATOM 1452 C C . SER B 1 2 ? 20.344 -45.469 -11.172 1 35.25 2 SER B C 1
ATOM 1454 O O . SER B 1 2 ? 20.641 -44.719 -10.227 1 35.25 2 SER B O 1
ATOM 1456 N N . GLN B 1 3 ? 20.859 -44.969 -12.312 1 38.28 3 GLN B N 1
ATOM 1457 C CA . GLN B 1 3 ? 20.891 -43.562 -12.695 1 38.28 3 GLN B CA 1
ATOM 1458 C C . GLN B 1 3 ? 19.594 -42.844 -12.281 1 38.28 3 GLN B C 1
ATOM 1460 O O . GLN B 1 3 ? 18.516 -43.219 -12.727 1 38.28 3 GLN B O 1
ATOM 1465 N N . GLU B 1 4 ? 19.281 -42.656 -11.031 1 42.25 4 GLU B N 1
ATOM 1466 C CA . GLU B 1 4 ? 18.172 -41.781 -10.617 1 42.25 4 GLU B CA 1
ATOM 1467 C C . GLU B 1 4 ? 17.891 -40.719 -11.656 1 42.25 4 GLU B C 1
ATOM 1469 O O . GLU B 1 4 ? 18.766 -39.906 -11.969 1 42.25 4 GLU B O 1
ATOM 1474 N N . ARG B 1 5 ? 17.328 -40.969 -12.727 1 43.94 5 ARG B N 1
ATOM 1475 C CA . ARG B 1 5 ? 16.906 -40.156 -13.859 1 43.94 5 ARG B CA 1
ATOM 1476 C C . ARG B 1 5 ? 16.5 -38.75 -13.391 1 43.94 5 ARG B C 1
ATOM 1478 O O . ARG B 1 5 ? 15.656 -38.625 -12.5 1 43.94 5 ARG B O 1
ATOM 1485 N N . ALA B 1 6 ? 17.344 -37.719 -13.305 1 48.75 6 ALA B N 1
ATOM 1486 C CA . ALA B 1 6 ? 17.109 -36.312 -13.086 1 48.75 6 ALA B CA 1
ATOM 1487 C C . ALA B 1 6 ? 15.789 -35.875 -13.727 1 48.75 6 ALA B C 1
ATOM 1489 O O . ALA B 1 6 ? 15.594 -36.031 -14.93 1 48.75 6 ALA B O 1
ATOM 1490 N N . VAL B 1 7 ? 14.586 -36.219 -13.234 1 51.47 7 VAL B N 1
ATOM 1491 C CA . VAL B 1 7 ? 13.344 -35.656 -13.742 1 51.47 7 VAL B CA 1
ATOM 1492 C C . VAL B 1 7 ? 13.594 -34.219 -14.227 1 51.47 7 VAL B C 1
ATOM 1494 O O . VAL B 1 7 ? 14.305 -33.469 -13.578 1 51.47 7 VAL B O 1
ATOM 1497 N N . PRO B 1 8 ? 13.523 -34.031 -15.547 1 56.19 8 PRO B N 1
ATOM 1498 C CA . PRO B 1 8 ? 13.695 -32.656 -16.016 1 56.19 8 PRO B CA 1
ATOM 1499 C C . PRO B 1 8 ? 12.938 -31.641 -15.164 1 56.19 8 PRO B C 1
ATOM 1501 O O . PRO B 1 8 ? 11.844 -31.938 -14.672 1 56.19 8 PRO B O 1
ATOM 1504 N N . VAL B 1 9 ? 13.648 -30.703 -14.555 1 58.38 9 VAL B N 1
ATOM 1505 C CA . VAL B 1 9 ? 13.102 -29.594 -13.773 1 58.38 9 VAL B CA 1
ATOM 1506 C C . VAL B 1 9 ? 11.742 -29.188 -14.344 1 58.38 9 VAL B C 1
ATOM 1508 O O . VAL B 1 9 ? 10.867 -28.719 -13.609 1 58.38 9 VAL B O 1
ATOM 1511 N N . SER B 1 10 ? 11.602 -29.484 -15.672 1 62.75 10 SER B N 1
ATOM 1512 C CA . SER B 1 10 ? 10.367 -29.078 -16.328 1 62.75 10 SER B CA 1
ATOM 1513 C C . SER B 1 10 ? 9.188 -29.906 -15.859 1 62.75 10 SER B C 1
ATOM 1515 O O . SER B 1 10 ? 8.031 -29.484 -15.977 1 62.75 10 SER B O 1
ATOM 1517 N N . ALA B 1 11 ? 9.398 -31.062 -15.172 1 73.19 11 ALA B N 1
ATOM 1518 C CA . ALA B 1 11 ? 8.305 -31.969 -14.859 1 73.19 11 ALA B CA 1
ATOM 1519 C C . ALA B 1 11 ? 8.023 -32 -13.359 1 73.19 11 ALA B C 1
ATOM 1521 O O . ALA B 1 11 ? 7.191 -32.781 -12.898 1 73.19 11 ALA B O 1
ATOM 1522 N N . VAL B 1 12 ? 8.719 -31.219 -12.633 1 82.12 12 VAL B N 1
ATOM 1523 C CA . VAL B 1 12 ? 8.547 -31.281 -11.188 1 82.12 12 VAL B CA 1
ATOM 1524 C C . VAL B 1 12 ? 7.262 -30.562 -10.789 1 82.12 12 VAL B C 1
ATOM 1526 O O . VAL B 1 12 ? 7.039 -29.406 -11.172 1 82.12 12 VAL B O 1
ATOM 1529 N N . PRO B 1 13 ? 6.375 -31.234 -10.094 1 90.94 13 PRO B N 1
ATOM 1530 C CA . PRO B 1 13 ? 5.145 -30.594 -9.625 1 90.94 13 PRO B CA 1
ATOM 1531 C C . PRO B 1 13 ? 5.406 -29.438 -8.664 1 90.94 13 PRO B C 1
ATOM 1533 O O . PRO B 1 13 ? 6.391 -29.453 -7.922 1 90.94 13 PRO B O 1
ATOM 1536 N N . LEU B 1 14 ? 4.52 -28.484 -8.68 1 92.12 14 LEU B N 1
ATOM 1537 C CA . LEU B 1 14 ? 4.652 -27.312 -7.832 1 92.12 14 LEU B CA 1
ATOM 1538 C C . LEU B 1 14 ? 4.742 -27.703 -6.359 1 92.12 14 LEU B C 1
ATOM 1540 O O . LEU B 1 14 ? 5.484 -27.078 -5.594 1 92.12 14 LEU B O 1
ATOM 1544 N N . GLU B 1 15 ? 4.074 -28.719 -5.984 1 92 15 GLU B N 1
ATOM 1545 C CA . GLU B 1 15 ? 4.062 -29.188 -4.602 1 92 15 GLU B CA 1
ATOM 1546 C C . GLU B 1 15 ? 5.453 -29.641 -4.164 1 92 15 GLU B C 1
ATOM 1548 O O . GLU B 1 15 ? 5.859 -29.422 -3.025 1 92 15 GLU B O 1
ATOM 1553 N N . GLU B 1 16 ? 6.086 -30.234 -5.062 1 93 16 GLU B N 1
ATOM 1554 C CA . GLU B 1 16 ? 7.438 -30.688 -4.754 1 93 16 GLU B CA 1
ATOM 1555 C C . GLU B 1 16 ? 8.398 -29.516 -4.629 1 93 16 GLU B C 1
ATOM 1557 O O . GLU B 1 16 ? 9.234 -29.484 -3.723 1 93 16 GLU B O 1
ATOM 1562 N N . ILE B 1 17 ? 8.242 -28.625 -5.555 1 95.12 17 ILE B N 1
ATOM 1563 C CA . ILE B 1 17 ? 9.117 -27.453 -5.535 1 95.12 17 ILE B CA 1
ATOM 1564 C C . ILE B 1 17 ? 8.969 -26.719 -4.207 1 95.12 17 ILE B C 1
ATOM 1566 O O . ILE B 1 17 ? 9.953 -26.219 -3.65 1 95.12 17 ILE B O 1
ATOM 1570 N N . SER B 1 18 ? 7.883 -26.656 -3.627 1 94.31 18 SER B N 1
ATOM 1571 C CA . SER B 1 18 ? 7.582 -25.922 -2.404 1 94.31 18 SER B CA 1
ATOM 1572 C C . SER B 1 18 ? 8.266 -26.562 -1.196 1 94.31 18 SER B C 1
ATOM 1574 O O . SER B 1 18 ? 8.305 -25.969 -0.118 1 94.31 18 SER B O 1
ATOM 1576 N N . SER B 1 19 ? 8.82 -27.719 -1.326 1 94.44 19 SER B N 1
ATOM 1577 C CA . SER B 1 19 ? 9.461 -28.422 -0.215 1 94.44 19 SER B CA 1
ATOM 1578 C C . SER B 1 19 ? 10.969 -28.516 -0.416 1 94.44 19 SER B C 1
ATOM 1580 O O . SER B 1 19 ? 11.664 -29.188 0.36 1 94.44 19 SER B O 1
ATOM 1582 N N . TRP B 1 20 ? 11.453 -27.859 -1.425 1 96.25 20 TRP B N 1
ATOM 1583 C CA . TRP B 1 20 ? 12.883 -27.891 -1.72 1 96.25 20 TRP B CA 1
ATOM 1584 C C . TRP B 1 20 ? 13.688 -27.219 -0.61 1 96.25 20 TRP B C 1
ATOM 1586 O O . TRP B 1 20 ? 13.273 -26.188 -0.071 1 96.25 20 TRP B O 1
ATOM 1596 N N . PRO B 1 21 ? 14.828 -27.859 -0.246 1 96.5 21 PRO B N 1
ATOM 1597 C CA . PRO B 1 21 ? 15.734 -27.109 0.626 1 96.5 21 PRO B CA 1
ATOM 1598 C C . PRO B 1 21 ? 16.312 -25.875 -0.051 1 96.5 21 PRO B C 1
ATOM 1600 O O . PRO B 1 21 ? 16.328 -25.797 -1.281 1 96.5 21 PRO B O 1
ATOM 1603 N N . LYS B 1 22 ? 16.75 -25 0.655 1 96.44 22 LYS B N 1
ATOM 1604 C CA . LYS B 1 22 ? 17.234 -23.703 0.189 1 96.44 22 LYS B CA 1
ATOM 1605 C C . LYS B 1 22 ? 18.344 -23.875 -0.845 1 96.44 22 LYS B C 1
ATOM 1607 O O . LYS B 1 22 ? 18.359 -23.188 -1.865 1 96.44 22 LYS B O 1
ATOM 1612 N N . GLU B 1 23 ? 19.297 -24.734 -0.587 1 96.81 23 GLU B N 1
ATOM 1613 C CA . GLU B 1 23 ? 20.453 -24.938 -1.468 1 96.81 23 GLU B CA 1
ATOM 1614 C C . GLU B 1 23 ? 20 -25.391 -2.854 1 96.81 23 GLU B C 1
ATOM 1616 O O . GLU B 1 23 ? 20.547 -24.953 -3.865 1 96.81 23 GLU B O 1
ATOM 1621 N N . LEU B 1 24 ? 19 -26.203 -2.814 1 96.69 24 LEU B N 1
ATOM 1622 C CA . LEU B 1 24 ? 18.484 -26.688 -4.094 1 96.69 24 LEU B CA 1
ATOM 1623 C C . LEU B 1 24 ? 17.797 -25.562 -4.859 1 96.69 24 LEU B C 1
ATOM 1625 O O . LEU B 1 24 ? 17.953 -25.453 -6.078 1 96.69 24 LEU B O 1
ATOM 1629 N N . CYS B 1 25 ? 17.016 -24.75 -4.207 1 97.19 25 CYS B N 1
ATOM 1630 C CA . CYS B 1 25 ? 16.391 -23.609 -4.84 1 97.19 25 CYS B CA 1
ATOM 1631 C C . CYS B 1 25 ? 17.422 -22.688 -5.484 1 97.19 25 CYS B C 1
ATOM 1633 O O . CYS B 1 25 ? 17.25 -22.266 -6.629 1 97.19 25 CYS B O 1
ATOM 1635 N N . ARG B 1 26 ? 18.469 -22.469 -4.734 1 97.31 26 ARG B N 1
ATOM 1636 C CA . ARG B 1 26 ? 19.562 -21.625 -5.234 1 97.31 26 ARG B CA 1
ATOM 1637 C C . ARG B 1 26 ? 20.188 -22.234 -6.488 1 97.31 26 ARG B C 1
ATOM 1639 O O . ARG B 1 26 ? 20.375 -21.531 -7.488 1 97.31 26 ARG B O 1
ATOM 1646 N N . ARG B 1 27 ? 20.469 -23.469 -6.457 1 96.44 27 ARG B N 1
ATOM 1647 C CA . ARG B 1 27 ? 21.125 -24.156 -7.551 1 96.44 27 ARG B CA 1
ATOM 1648 C C . ARG B 1 27 ? 20.234 -24.234 -8.781 1 96.44 27 ARG B C 1
ATOM 1650 O O . ARG B 1 27 ? 20.703 -24.062 -9.914 1 96.44 27 ARG B O 1
ATOM 1657 N N . GLU B 1 28 ? 18.938 -24.453 -8.547 1 96 28 GLU B N 1
ATOM 1658 C CA . GLU B 1 28 ? 18.031 -24.719 -9.656 1 96 28 GLU B CA 1
ATOM 1659 C C . GLU B 1 28 ? 17.359 -23.422 -10.133 1 96 28 GLU B C 1
ATOM 1661 O O . GLU B 1 28 ? 16.594 -23.438 -11.094 1 96 28 GLU B O 1
ATOM 1666 N N . LEU B 1 29 ? 17.641 -22.328 -9.547 1 96.94 29 LEU B N 1
ATOM 1667 C CA . LEU B 1 29 ? 17.031 -21.047 -9.859 1 96.94 29 LEU B CA 1
ATOM 1668 C C . LEU B 1 29 ? 17.078 -20.766 -11.359 1 96.94 29 LEU B C 1
ATOM 1670 O O . LEU B 1 29 ? 16.062 -20.5 -11.984 1 96.94 29 LEU B O 1
ATOM 1674 N N . PRO B 1 30 ? 18.219 -20.922 -12.055 1 95.62 30 PRO B N 1
ATOM 1675 C CA . PRO B 1 30 ? 18.297 -20.562 -13.477 1 95.62 30 PRO B CA 1
ATOM 1676 C C . PRO B 1 30 ? 17.406 -21.453 -14.352 1 95.62 30 PRO B C 1
ATOM 1678 O O . PRO B 1 30 ? 16.969 -21.016 -15.422 1 95.62 30 PRO B O 1
ATOM 1681 N N . SER B 1 31 ? 17.125 -22.656 -13.891 1 94.38 31 SER B N 1
ATOM 1682 C CA . SER B 1 31 ? 16.344 -23.562 -14.711 1 94.38 31 SER B CA 1
ATOM 1683 C C . SER B 1 31 ? 14.867 -23.516 -14.344 1 94.38 31 SER B C 1
ATOM 1685 O O . SER B 1 31 ? 14 -23.625 -15.219 1 94.38 31 SER B O 1
ATOM 1687 N N . VAL B 1 32 ? 14.531 -23.328 -13.109 1 96.44 32 VAL B N 1
ATOM 1688 C CA . VAL B 1 32 ? 13.156 -23.469 -12.641 1 96.44 32 VAL B CA 1
ATOM 1689 C C . VAL B 1 32 ? 12.43 -22.125 -12.789 1 96.44 32 VAL B C 1
ATOM 1691 O O . VAL B 1 32 ? 11.234 -22.094 -13.086 1 96.44 32 VAL B O 1
ATOM 1694 N N . LEU B 1 33 ? 13.086 -21.016 -12.594 1 97.25 33 LEU B N 1
ATOM 1695 C CA . LEU B 1 33 ? 12.438 -19.703 -12.594 1 97.25 33 LEU B CA 1
ATOM 1696 C C . LEU B 1 33 ? 11.766 -19.422 -13.938 1 97.25 33 LEU B C 1
ATOM 1698 O O . LEU B 1 33 ? 10.594 -19.047 -13.977 1 97.25 33 LEU B O 1
ATOM 1702 N N . PRO B 1 34 ? 12.5 -19.656 -15.094 1 96.31 34 PRO B N 1
ATOM 1703 C CA . PRO B 1 34 ? 11.836 -19.438 -16.375 1 96.31 34 PRO B CA 1
ATOM 1704 C C . PRO B 1 34 ? 10.586 -20.297 -16.547 1 96.31 34 PRO B C 1
ATOM 1706 O O . PRO B 1 34 ? 9.586 -19.828 -17.109 1 96.31 34 PRO B O 1
ATOM 1709 N N . ARG B 1 35 ? 10.609 -21.438 -16.016 1 95.44 35 ARG B N 1
ATOM 1710 C CA . ARG B 1 35 ? 9.453 -22.328 -16.094 1 95.44 35 ARG B CA 1
ATOM 1711 C C . ARG B 1 35 ? 8.305 -21.797 -15.25 1 95.44 35 ARG B C 1
ATOM 1713 O O . ARG B 1 35 ? 7.16 -21.766 -15.711 1 95.44 35 ARG B O 1
ATOM 1720 N N . LEU B 1 36 ? 8.555 -21.438 -14.047 1 96.88 36 LEU B N 1
ATOM 1721 C CA . LEU B 1 36 ? 7.531 -20.875 -13.164 1 96.88 36 LEU B CA 1
ATOM 1722 C C . LEU B 1 36 ? 6.926 -19.609 -13.758 1 96.88 36 LEU B C 1
ATOM 1724 O O . LEU B 1 36 ? 5.707 -19.422 -13.695 1 96.88 36 LEU B O 1
ATOM 1728 N N . LEU B 1 37 ? 7.758 -18.797 -14.336 1 97.5 37 LEU B N 1
ATOM 1729 C CA . LEU B 1 37 ? 7.281 -17.562 -14.961 1 97.5 37 LEU B CA 1
ATOM 1730 C C . LEU B 1 37 ? 6.352 -17.875 -16.125 1 97.5 37 LEU B C 1
ATOM 1732 O O . LEU B 1 37 ? 5.324 -17.219 -16.297 1 97.5 37 LEU B O 1
ATOM 1736 N N . SER B 1 38 ? 6.777 -18.828 -16.875 1 96.31 38 SER B N 1
ATOM 1737 C CA . SER B 1 38 ? 5.934 -19.25 -17.984 1 96.31 38 SER B CA 1
ATOM 1738 C C . SER B 1 38 ? 4.594 -19.781 -17.484 1 96.31 38 SER B C 1
ATOM 1740 O O . SER B 1 38 ? 3.543 -19.422 -18.031 1 96.31 38 SER B O 1
ATOM 1742 N N . MET B 1 39 ? 4.59 -20.609 -16.5 1 94.31 39 MET B N 1
ATOM 1743 C CA . MET B 1 39 ? 3.359 -21.125 -15.898 1 94.31 39 MET B CA 1
ATOM 1744 C C . MET B 1 39 ? 2.492 -19.969 -15.375 1 94.31 39 MET B C 1
ATOM 1746 O O . MET B 1 39 ? 1.271 -20 -15.531 1 94.31 39 MET B O 1
ATOM 1750 N N . TYR B 1 40 ? 3.09 -19.031 -14.773 1 96 40 TYR B N 1
ATOM 1751 C CA . TYR B 1 40 ? 2.377 -17.891 -14.227 1 96 40 TYR B CA 1
ATOM 1752 C C . TYR B 1 40 ? 1.641 -17.125 -15.32 1 96 40 TYR B C 1
ATOM 1754 O O . TYR B 1 40 ? 0.462 -16.797 -15.172 1 96 40 TYR B O 1
ATOM 1762 N N . GLN B 1 41 ? 2.299 -16.938 -16.438 1 94.94 41 GLN B N 1
ATOM 1763 C CA . GLN B 1 41 ? 1.74 -16.156 -17.531 1 94.94 41 GLN B CA 1
ATOM 1764 C C . GLN B 1 41 ? 0.606 -16.922 -18.219 1 94.94 41 GLN B C 1
ATOM 1766 O O . GLN B 1 41 ? -0.331 -16.312 -18.734 1 94.94 41 GLN B O 1
ATOM 1771 N N . ASN B 1 42 ? 0.693 -18.172 -18.125 1 93.25 42 ASN B N 1
ATOM 1772 C CA . ASN B 1 42 ? -0.257 -18.984 -18.891 1 93.25 42 ASN B CA 1
ATOM 1773 C C . ASN B 1 42 ? -1.361 -19.547 -18 1 93.25 42 ASN B C 1
ATOM 1775 O O . ASN B 1 42 ? -2.248 -20.25 -18.484 1 93.25 42 ASN B O 1
ATOM 1779 N N . SER B 1 43 ? -1.293 -19.219 -16.766 1 89.25 43 SER B N 1
ATOM 1780 C CA . SER B 1 43 ? -2.334 -19.703 -15.852 1 89.25 43 SER B CA 1
ATOM 1781 C C . SER B 1 43 ? -3.654 -18.984 -16.109 1 89.25 43 SER B C 1
ATOM 1783 O O . SER B 1 43 ? -3.67 -17.781 -16.406 1 89.25 43 SER B O 1
ATOM 1785 N N . ASP B 1 44 ? -4.816 -19.688 -15.977 1 82.25 44 ASP B N 1
ATOM 1786 C CA . ASP B 1 44 ? -6.137 -19.109 -16.219 1 82.25 44 ASP B CA 1
ATOM 1787 C C . ASP B 1 44 ? -6.926 -18.984 -14.922 1 82.25 44 ASP B C 1
ATOM 1789 O O . ASP B 1 44 ? -8.047 -18.469 -14.922 1 82.25 44 ASP B O 1
ATOM 1793 N N . GLY B 1 45 ? -6.359 -19.375 -13.805 1 87.06 45 GLY B N 1
ATOM 1794 C CA . GLY B 1 45 ? -7.074 -19.328 -12.539 1 87.06 45 GLY B CA 1
ATOM 1795 C C . GLY B 1 45 ? -6.324 -18.562 -11.469 1 87.06 45 GLY B C 1
ATOM 1796 O O . GLY B 1 45 ? -5.098 -18.625 -11.391 1 87.06 45 GLY B O 1
ATOM 1797 N N . TRP B 1 46 ? -7.137 -17.891 -10.641 1 87.31 46 TRP B N 1
ATOM 1798 C CA . TRP B 1 46 ? -6.562 -17.078 -9.578 1 87.31 46 TRP B CA 1
ATOM 1799 C C . TRP B 1 46 ? -5.727 -17.922 -8.633 1 87.31 46 TRP B C 1
ATOM 1801 O O . TRP B 1 46 ? -4.621 -17.531 -8.242 1 87.31 46 TRP B O 1
ATOM 1811 N N . ILE B 1 47 ? -6.199 -19.094 -8.383 1 87.06 47 ILE B N 1
ATOM 1812 C CA . ILE B 1 47 ? -5.594 -19.953 -7.359 1 87.06 47 ILE B CA 1
ATOM 1813 C C . ILE B 1 47 ? -4.207 -20.406 -7.82 1 87.06 47 ILE B C 1
ATOM 1815 O O . ILE B 1 47 ? -3.238 -20.312 -7.062 1 87.06 47 ILE B O 1
ATOM 1819 N N . GLU B 1 48 ? -4.203 -20.891 -9.055 1 89.62 48 GLU B N 1
ATOM 1820 C CA . GLU B 1 48 ? -2.916 -21.328 -9.586 1 89.62 48 GLU B CA 1
ATOM 1821 C C . GLU B 1 48 ? -1.927 -20.172 -9.68 1 89.62 48 GLU B C 1
ATOM 1823 O O . GLU B 1 48 ? -0.744 -20.328 -9.367 1 89.62 48 GLU B O 1
ATOM 1828 N N . HIS B 1 49 ? -2.365 -19.078 -10.078 1 92.19 49 HIS B N 1
ATOM 1829 C CA . HIS B 1 49 ? -1.524 -17.891 -10.164 1 92.19 49 HIS B CA 1
ATOM 1830 C C . HIS B 1 49 ? -0.86 -17.578 -8.828 1 92.19 49 HIS B C 1
ATOM 1832 O O . HIS B 1 49 ? 0.354 -17.375 -8.766 1 92.19 49 HIS B O 1
ATOM 1838 N N . ILE B 1 50 ? -1.614 -17.594 -7.852 1 94.88 50 ILE B N 1
ATOM 1839 C CA . ILE B 1 50 ? -1.131 -17.188 -6.535 1 94.88 50 ILE B CA 1
ATOM 1840 C C . ILE B 1 50 ? -0.18 -18.25 -5.992 1 94.88 50 ILE B C 1
ATOM 1842 O O . ILE B 1 50 ? 0.813 -17.938 -5.336 1 94.88 50 ILE B O 1
ATOM 1846 N N . GLN B 1 51 ? -0.561 -19.516 -6.25 1 94.31 51 GLN B N 1
ATOM 1847 C CA . GLN B 1 51 ? 0.318 -20.594 -5.816 1 94.31 51 GLN B CA 1
ATOM 1848 C C . GLN B 1 51 ? 1.714 -20.438 -6.41 1 94.31 51 GLN B C 1
ATOM 1850 O O . GLN B 1 51 ? 2.715 -20.594 -5.707 1 94.31 51 GLN B O 1
ATOM 1855 N N . ILE B 1 52 ? 1.773 -20.172 -7.633 1 96.62 52 ILE B N 1
ATOM 1856 C CA . ILE B 1 52 ? 3.049 -20 -8.32 1 96.62 52 ILE B CA 1
ATOM 1857 C C . ILE B 1 52 ? 3.777 -18.781 -7.746 1 96.62 52 ILE B C 1
ATOM 1859 O O . ILE B 1 52 ? 4.977 -18.844 -7.465 1 96.62 52 ILE B O 1
ATOM 1863 N N . LEU B 1 53 ? 3.033 -17.703 -7.594 1 97.5 53 LEU B N 1
ATOM 1864 C CA . LEU B 1 53 ? 3.605 -16.484 -7.031 1 97.5 53 LEU B CA 1
ATOM 1865 C C . LEU B 1 53 ? 4.215 -16.75 -5.66 1 97.5 53 LEU B C 1
ATOM 1867 O O . LEU B 1 53 ? 5.34 -16.344 -5.379 1 97.5 53 LEU B O 1
ATOM 1871 N N . LYS B 1 54 ? 3.543 -17.406 -4.855 1 96.88 54 LYS B N 1
ATOM 1872 C CA . LYS B 1 54 ? 4.02 -17.734 -3.518 1 96.88 54 LYS B CA 1
ATOM 1873 C C . LYS B 1 54 ? 5.312 -18.547 -3.578 1 96.88 54 LYS B C 1
ATOM 1875 O O . LYS B 1 54 ? 6.25 -18.297 -2.818 1 96.88 54 LYS B O 1
ATOM 1880 N N . ILE B 1 55 ? 5.309 -19.469 -4.414 1 97.38 55 ILE B N 1
ATOM 1881 C CA . ILE B 1 55 ? 6.492 -20.312 -4.562 1 97.38 55 ILE B CA 1
ATOM 1882 C C . ILE B 1 55 ? 7.691 -19.453 -4.965 1 97.38 55 ILE B C 1
ATOM 1884 O O . ILE B 1 55 ? 8.773 -19.578 -4.391 1 97.38 55 ILE B O 1
ATOM 1888 N N . ILE B 1 56 ? 7.496 -18.672 -5.926 1 98.12 56 ILE B N 1
ATOM 1889 C CA . ILE B 1 56 ? 8.594 -17.844 -6.402 1 98.12 56 ILE B CA 1
ATOM 1890 C C . ILE B 1 56 ? 9.102 -16.953 -5.266 1 98.12 56 ILE B C 1
ATOM 1892 O O . ILE B 1 56 ? 10.312 -16.859 -5.027 1 98.12 56 ILE B O 1
ATOM 1896 N N . VAL B 1 57 ? 8.219 -16.359 -4.531 1 98 57 VAL B N 1
ATOM 1897 C CA . VAL B 1 57 ? 8.578 -15.383 -3.512 1 98 57 VAL B CA 1
ATOM 1898 C C . VAL B 1 57 ? 9.211 -16.078 -2.318 1 98 57 VAL B C 1
ATOM 1900 O O . VAL B 1 57 ? 10.227 -15.617 -1.782 1 98 57 VAL B O 1
ATOM 1903 N N . GLU B 1 58 ? 8.719 -17.172 -1.95 1 97.06 58 GLU B N 1
ATOM 1904 C CA . GLU B 1 58 ? 9.18 -17.844 -0.735 1 97.06 58 GLU B CA 1
ATOM 1905 C C . GLU B 1 58 ? 10.414 -18.703 -1.009 1 97.06 58 GLU B C 1
ATOM 1907 O O . GLU B 1 58 ? 11.328 -18.75 -0.189 1 97.06 58 GLU B O 1
ATOM 1912 N N . MET B 1 59 ? 10.469 -19.281 -2.211 1 97.12 59 MET B N 1
ATOM 1913 C CA . MET B 1 59 ? 11.484 -20.297 -2.434 1 97.12 59 MET B CA 1
ATOM 1914 C C . MET B 1 59 ? 12.641 -19.75 -3.262 1 97.12 59 MET B C 1
ATOM 1916 O O . MET B 1 59 ? 13.781 -20.203 -3.125 1 97.12 59 MET B O 1
ATOM 1920 N N . PHE B 1 60 ? 12.414 -18.766 -4.055 1 97.69 60 PHE B N 1
ATOM 1921 C CA . PHE B 1 60 ? 13.445 -18.469 -5.043 1 97.69 60 PHE B CA 1
ATOM 1922 C C . PHE B 1 60 ? 13.867 -17 -4.938 1 97.69 60 PHE B C 1
ATOM 1924 O O . PHE B 1 60 ? 15.031 -16.672 -5.195 1 97.69 60 PHE B O 1
ATOM 1931 N N . LEU B 1 61 ? 13.031 -16.109 -4.574 1 97 61 LEU B N 1
ATOM 1932 C CA . LEU B 1 61 ? 13.328 -14.688 -4.496 1 97 61 LEU B CA 1
ATOM 1933 C C . LEU B 1 61 ? 14.562 -14.438 -3.633 1 97 61 LEU B C 1
ATOM 1935 O O . LEU B 1 61 ? 15.445 -13.664 -4.016 1 97 61 LEU B O 1
ATOM 1939 N N . PRO B 1 62 ? 14.766 -15.102 -2.514 1 94.62 62 PRO B N 1
ATOM 1940 C CA . PRO B 1 62 ? 15.922 -14.844 -1.651 1 94.62 62 PRO B CA 1
ATOM 1941 C C . PRO B 1 62 ? 17.25 -15.164 -2.332 1 94.62 62 PRO B C 1
ATOM 1943 O O . PRO B 1 62 ? 18.312 -14.734 -1.862 1 94.62 62 PRO B O 1
ATOM 1946 N N . HIS B 1 63 ? 17.172 -15.875 -3.418 1 94.81 63 HIS B N 1
ATOM 1947 C CA . HIS B 1 63 ? 18.406 -16.312 -4.066 1 94.81 63 HIS B CA 1
ATOM 1948 C C . HIS B 1 63 ? 18.656 -15.531 -5.352 1 94.81 63 HIS B C 1
ATOM 1950 O O . HIS B 1 63 ? 19.672 -15.758 -6.031 1 94.81 63 HIS B O 1
ATOM 1956 N N . MET B 1 64 ? 17.828 -14.68 -5.715 1 93.62 64 MET B N 1
ATOM 1957 C CA . MET B 1 64 ? 17.969 -13.891 -6.938 1 93.62 64 MET B CA 1
ATOM 1958 C C . MET B 1 64 ? 18.969 -12.758 -6.738 1 93.62 64 MET B C 1
ATOM 1960 O O . MET B 1 64 ? 19.141 -12.273 -5.617 1 93.62 64 MET B O 1
ATOM 1964 N N . ASN B 1 65 ? 19.578 -12.406 -7.875 1 90.5 65 ASN B N 1
ATOM 1965 C CA . ASN B 1 65 ? 20.453 -11.25 -7.855 1 90.5 65 ASN B CA 1
ATOM 1966 C C . ASN B 1 65 ? 19.672 -9.953 -7.629 1 90.5 65 ASN B C 1
ATOM 1968 O O . ASN B 1 65 ? 18.781 -9.617 -8.414 1 90.5 65 ASN B O 1
ATOM 1972 N N . HIS B 1 66 ? 19.984 -9.297 -6.582 1 86 66 HIS B N 1
ATOM 1973 C CA . HIS B 1 66 ? 19.266 -8.094 -6.195 1 86 66 HIS B CA 1
ATOM 1974 C C . HIS B 1 66 ? 19.375 -7.016 -7.27 1 86 66 HIS B C 1
ATOM 1976 O O . HIS B 1 66 ? 18.5 -6.148 -7.383 1 86 66 HIS B O 1
ATOM 1982 N N . LEU B 1 67 ? 20.422 -7.023 -8.078 1 83.25 67 LEU B N 1
ATOM 1983 C CA . LEU B 1 67 ? 20.656 -6.016 -9.109 1 83.25 67 LEU B CA 1
ATOM 1984 C C . LEU B 1 67 ? 19.75 -6.25 -10.312 1 83.25 67 LEU B C 1
ATOM 1986 O O . LEU B 1 67 ? 19.484 -5.328 -11.078 1 83.25 67 LEU B O 1
ATOM 1990 N N . THR B 1 68 ? 19.266 -7.48 -10.422 1 89.44 68 THR B N 1
ATOM 1991 C CA . THR B 1 68 ? 18.484 -7.785 -11.617 1 89.44 68 THR B CA 1
ATOM 1992 C C . THR B 1 68 ? 17.062 -8.203 -11.234 1 89.44 68 THR B C 1
ATOM 1994 O O . THR B 1 68 ? 16.359 -8.812 -12.039 1 89.44 68 THR B O 1
ATOM 1997 N N . LEU B 1 69 ? 16.609 -7.953 -10.039 1 91.62 69 LEU B N 1
ATOM 1998 C CA . LEU B 1 69 ? 15.289 -8.344 -9.555 1 91.62 69 LEU B CA 1
ATOM 1999 C C . LEU B 1 69 ? 14.188 -7.809 -10.469 1 91.62 69 LEU B C 1
ATOM 2001 O O . LEU B 1 69 ? 13.234 -8.523 -10.773 1 91.62 69 LEU B O 1
ATOM 2005 N N . GLU B 1 70 ? 14.32 -6.582 -10.898 1 94 70 GLU B N 1
ATOM 2006 C CA . GLU B 1 70 ? 13.312 -5.93 -11.727 1 94 70 GLU B CA 1
ATOM 2007 C C . GLU B 1 70 ? 13.094 -6.691 -13.031 1 94 70 GLU B C 1
ATOM 2009 O O . GLU B 1 70 ? 11.977 -7.098 -13.344 1 94 70 GLU B O 1
ATOM 2014 N N . GLN B 1 71 ? 14.188 -7.039 -13.672 1 94.62 71 GLN B N 1
ATOM 2015 C CA . GLN B 1 71 ? 14.102 -7.672 -14.984 1 94.62 71 GLN B CA 1
ATOM 2016 C C . GLN B 1 71 ? 13.82 -9.164 -14.859 1 94.62 71 GLN B C 1
ATOM 2018 O O . GLN B 1 71 ? 13.125 -9.742 -15.695 1 94.62 71 GLN B O 1
ATOM 2023 N N . THR B 1 72 ? 14.32 -9.742 -13.797 1 94.88 72 THR B N 1
ATOM 2024 C CA . THR B 1 72 ? 14.234 -11.188 -13.641 1 94.88 72 THR B CA 1
ATOM 2025 C C . THR B 1 72 ? 12.875 -11.586 -13.062 1 94.88 72 THR B C 1
ATOM 2027 O O . THR B 1 72 ? 12.367 -12.672 -13.359 1 94.88 72 THR B O 1
ATOM 2030 N N . PHE B 1 73 ? 12.227 -10.703 -12.273 1 97.44 73 PHE B N 1
ATOM 2031 C CA . PHE B 1 73 ? 11.062 -11.148 -11.523 1 97.44 73 PHE B CA 1
ATOM 2032 C C . PHE B 1 73 ? 9.984 -10.062 -11.508 1 97.44 73 PHE B C 1
ATOM 2034 O O . PHE B 1 73 ? 8.922 -10.234 -12.102 1 97.44 73 PHE B O 1
ATOM 2041 N N . PHE B 1 74 ? 10.172 -8.883 -11.008 1 97.38 74 PHE B N 1
ATOM 2042 C CA . PHE B 1 74 ? 9.141 -7.91 -10.695 1 97.38 74 PHE B CA 1
ATOM 2043 C C . PHE B 1 74 ? 8.414 -7.469 -11.969 1 97.38 74 PHE B C 1
ATOM 2045 O O . PHE B 1 74 ? 7.184 -7.516 -12.031 1 97.38 74 PHE B O 1
ATOM 2052 N N . SER B 1 75 ? 9.148 -7.059 -12.977 1 97.44 75 SER B N 1
ATOM 2053 C CA . SER B 1 75 ? 8.523 -6.543 -14.195 1 97.44 75 SER B CA 1
ATOM 2054 C C . SER B 1 75 ? 7.777 -7.645 -14.938 1 97.44 75 SER B C 1
ATOM 2056 O O . SER B 1 75 ? 6.887 -7.363 -15.742 1 97.44 75 SER B O 1
ATOM 2058 N N . GLN B 1 76 ? 8.094 -8.859 -14.609 1 96.44 76 GLN B N 1
ATOM 2059 C CA . GLN B 1 76 ? 7.488 -9.992 -15.305 1 96.44 76 GLN B CA 1
ATOM 2060 C C . GLN B 1 76 ? 6.191 -10.43 -14.625 1 96.44 76 GLN B C 1
ATOM 2062 O O . GLN B 1 76 ? 5.27 -10.906 -15.289 1 96.44 76 GLN B O 1
ATOM 2067 N N . VAL B 1 77 ? 6.074 -10.258 -13.406 1 97.31 77 VAL B N 1
ATOM 2068 C CA . VAL B 1 77 ? 5.027 -10.945 -12.656 1 97.31 77 VAL B CA 1
ATOM 2069 C C . VAL B 1 77 ? 4.066 -9.922 -12.055 1 97.31 77 VAL B C 1
ATOM 2071 O O . VAL B 1 77 ? 2.852 -10.125 -12.047 1 97.31 77 VAL B O 1
ATOM 2074 N N . LEU B 1 78 ? 4.559 -8.758 -11.609 1 97.88 78 LEU B N 1
ATOM 2075 C CA . LEU B 1 78 ? 3.789 -7.863 -10.742 1 97.88 78 LEU B CA 1
ATOM 2076 C C . LEU B 1 78 ? 2.674 -7.176 -11.523 1 97.88 78 LEU B C 1
ATOM 2078 O O . LEU B 1 78 ? 1.562 -7.016 -11.016 1 97.88 78 LEU B O 1
ATOM 2082 N N . PRO B 1 79 ? 2.904 -6.789 -12.773 1 96.44 79 PRO B N 1
ATOM 2083 C CA . PRO B 1 79 ? 1.795 -6.18 -13.508 1 96.44 79 PRO B CA 1
ATOM 2084 C C . PRO B 1 79 ? 0.579 -7.102 -13.609 1 96.44 79 PRO B C 1
ATOM 2086 O O . PRO B 1 79 ? -0.55 -6.664 -13.367 1 96.44 79 PRO B O 1
ATOM 2089 N N . LYS B 1 80 ? 0.803 -8.32 -13.898 1 96.06 80 LYS B N 1
ATOM 2090 C CA . LYS B 1 80 ? -0.296 -9.281 -13.961 1 96.06 80 LYS B CA 1
ATOM 2091 C C . LYS B 1 80 ? -0.899 -9.516 -12.578 1 96.06 80 LYS B C 1
ATOM 2093 O O . LYS B 1 80 ? -2.113 -9.672 -12.445 1 96.06 80 LYS B O 1
ATOM 2098 N N . THR B 1 81 ? -0.097 -9.539 -11.578 1 96.56 81 THR B N 1
ATOM 2099 C CA . THR B 1 81 ? -0.555 -9.734 -10.203 1 96.56 81 THR B CA 1
ATOM 2100 C C . THR B 1 81 ? -1.525 -8.625 -9.797 1 96.56 81 THR B C 1
ATOM 2102 O O . THR B 1 81 ? -2.58 -8.906 -9.219 1 96.56 81 THR B O 1
ATOM 2105 N N . VAL B 1 82 ? -1.228 -7.438 -10.109 1 96.56 82 VAL B N 1
ATOM 2106 C CA . VAL B 1 82 ? -2.057 -6.301 -9.719 1 96.56 82 VAL B CA 1
ATOM 2107 C C . VAL B 1 82 ? -3.357 -6.312 -10.516 1 96.56 82 VAL B C 1
ATOM 2109 O O . VAL B 1 82 ? -4.414 -5.945 -10 1 96.56 82 VAL B O 1
ATOM 2112 N N . LYS B 1 83 ? -3.262 -6.656 -11.758 1 96 83 LYS B N 1
ATOM 2113 C CA . LYS B 1 83 ? -4.48 -6.805 -12.555 1 96 83 LYS B CA 1
ATOM 2114 C C . LYS B 1 83 ? -5.406 -7.852 -11.945 1 96 83 LYS B C 1
ATOM 2116 O O . LYS B 1 83 ? -6.621 -7.648 -11.875 1 96 83 LYS B O 1
ATOM 2121 N N . LEU B 1 84 ? -4.84 -8.977 -11.57 1 96 84 LEU B N 1
ATOM 2122 C CA . LEU B 1 84 ? -5.625 -10.008 -10.906 1 96 84 LEU B CA 1
ATOM 2123 C C . LEU B 1 84 ? -6.262 -9.477 -9.633 1 96 84 LEU B C 1
ATOM 2125 O O . LEU B 1 84 ? -7.43 -9.766 -9.352 1 96 84 LEU B O 1
ATOM 2129 N N . PHE B 1 85 ? -5.52 -8.711 -8.906 1 96.88 85 PHE B N 1
ATOM 2130 C CA . PHE B 1 85 ? -6.031 -8.109 -7.68 1 96.88 85 PHE B CA 1
ATOM 2131 C C . PHE B 1 85 ? -7.203 -7.188 -7.98 1 96.88 85 PHE B C 1
ATOM 2133 O O . PHE B 1 85 ? -8.234 -7.234 -7.301 1 96.88 85 PHE B O 1
ATOM 2140 N N . ASP B 1 86 ? -7.035 -6.367 -8.961 1 96.06 86 ASP B N 1
ATOM 2141 C CA . ASP B 1 86 ? -8.109 -5.48 -9.398 1 96.06 86 ASP B CA 1
ATOM 2142 C C . ASP B 1 86 ? -9.359 -6.277 -9.773 1 96.06 86 ASP B C 1
ATOM 2144 O O . ASP B 1 86 ? -10.477 -5.895 -9.414 1 96.06 86 ASP B O 1
ATOM 2148 N N . ASP B 1 87 ? -9.125 -7.324 -10.5 1 94.69 87 ASP B N 1
ATOM 2149 C CA . ASP B 1 87 ? -10.242 -8.172 -10.891 1 94.69 87 ASP B CA 1
ATOM 2150 C C . ASP B 1 87 ? -10.945 -8.758 -9.672 1 94.69 87 ASP B C 1
ATOM 2152 O O . ASP B 1 87 ? -12.18 -8.836 -9.641 1 94.69 87 ASP B O 1
ATOM 2156 N N . MET B 1 88 ? -10.227 -9.234 -8.734 1 93.81 88 MET B N 1
ATOM 2157 C CA . MET B 1 88 ? -10.805 -9.773 -7.508 1 93.81 88 MET B CA 1
ATOM 2158 C C . MET B 1 88 ? -11.617 -8.711 -6.777 1 93.81 88 MET B C 1
ATOM 2160 O O . MET B 1 88 ? -12.711 -8.984 -6.285 1 93.81 88 MET B O 1
ATOM 2164 N N . MET B 1 89 ? -11.102 -7.48 -6.68 1 93.19 89 MET B N 1
ATOM 2165 C CA . MET B 1 89 ? -11.812 -6.379 -6.039 1 93.19 89 MET B CA 1
ATOM 2166 C C . MET B 1 89 ? -13.141 -6.102 -6.742 1 93.19 89 MET B C 1
ATOM 2168 O O . MET B 1 89 ? -14.148 -5.844 -6.09 1 93.19 89 MET B O 1
ATOM 2172 N N . TYR B 1 90 ? -13.055 -6.145 -8.055 1 91 90 TYR B N 1
ATOM 2173 C CA . TYR B 1 90 ? -14.258 -5.938 -8.844 1 91 90 TYR B CA 1
ATOM 2174 C C . TYR B 1 90 ? -15.297 -7.008 -8.547 1 91 90 TYR B C 1
ATOM 2176 O O . TYR B 1 90 ? -16.484 -6.699 -8.367 1 91 90 TYR B O 1
ATOM 2184 N N . GLU B 1 91 ? -14.867 -8.227 -8.5 1 89.44 91 GLU B N 1
ATOM 2185 C CA . GLU B 1 91 ? -15.773 -9.336 -8.188 1 89.44 91 GLU B CA 1
ATOM 2186 C C . GLU B 1 91 ? -16.359 -9.188 -6.789 1 89.44 91 GLU B C 1
ATOM 2188 O O . GLU B 1 91 ? -17.547 -9.461 -6.574 1 89.44 91 GLU B O 1
ATOM 2193 N N . LEU B 1 92 ? -15.586 -8.797 -5.828 1 88.94 92 LEU B N 1
ATOM 2194 C CA . LEU B 1 92 ? -16.062 -8.57 -4.465 1 88.94 92 LEU B CA 1
ATOM 2195 C C . LEU B 1 92 ? -17.156 -7.52 -4.445 1 88.94 92 LEU B C 1
ATOM 2197 O O . LEU B 1 92 ? -18.188 -7.699 -3.773 1 88.94 92 LEU B O 1
ATOM 2201 N N . THR B 1 93 ? -16.969 -6.477 -5.199 1 84.31 93 THR B N 1
ATOM 2202 C CA . THR B 1 93 ? -17.938 -5.383 -5.262 1 84.31 93 THR B CA 1
ATOM 2203 C C . THR B 1 93 ? -19.219 -5.824 -5.965 1 84.31 93 THR B C 1
ATOM 2205 O O . THR B 1 93 ? -20.312 -5.508 -5.512 1 84.31 93 THR B O 1
ATOM 2208 N N . SER B 1 94 ? -19.047 -6.535 -7.051 1 84.25 94 SER B N 1
ATOM 2209 C CA . SER B 1 94 ? -20.188 -6.957 -7.852 1 84.25 94 SER B CA 1
ATOM 2210 C C . SER B 1 94 ? -21.047 -7.969 -7.102 1 84.25 94 SER B C 1
ATOM 2212 O O . SER B 1 94 ? -22.281 -7.895 -7.137 1 84.25 94 SER B O 1
ATOM 2214 N N . GLN B 1 95 ? -20.516 -9 -6.457 1 77.75 95 GLN B N 1
ATOM 2215 C CA . GLN B 1 95 ? -21.234 -10.055 -5.742 1 77.75 95 GLN B CA 1
ATOM 2216 C C . GLN B 1 95 ? -21.844 -9.523 -4.453 1 77.75 95 GLN B C 1
ATOM 2218 O O . GLN B 1 95 ? -22.875 -10.023 -3.998 1 77.75 95 GLN B O 1
ATOM 2223 N N . ALA B 1 96 ? -21.312 -8.578 -3.865 1 70.94 96 ALA B N 1
ATOM 2224 C CA . ALA B 1 96 ? -21.812 -7.992 -2.625 1 70.94 96 ALA B CA 1
ATOM 2225 C C . ALA B 1 96 ? -23.156 -7.293 -2.852 1 70.94 96 ALA B C 1
ATOM 2227 O O . ALA B 1 96 ? -24 -7.262 -1.96 1 70.94 96 ALA B O 1
ATOM 2228 N N . ARG B 1 97 ? -23.344 -6.809 -4.078 1 66.38 97 ARG B N 1
ATOM 2229 C CA . ARG B 1 97 ? -24.594 -6.145 -4.43 1 66.38 97 ARG B CA 1
ATOM 2230 C C . ARG B 1 97 ? -25.75 -7.145 -4.484 1 66.38 97 ARG B C 1
ATOM 2232 O O . ARG B 1 97 ? -26.891 -6.781 -4.242 1 66.38 97 ARG B O 1
ATOM 2239 N N . GLY B 1 98 ? -25.422 -8.344 -4.926 1 62.38 98 GLY B N 1
ATOM 2240 C CA . GLY B 1 98 ? -26.453 -9.367 -5.031 1 62.38 98 GLY B CA 1
ATOM 2241 C C . GLY B 1 98 ? -26.594 -10.211 -3.779 1 62.38 98 GLY B C 1
ATOM 2242 O O . GLY B 1 98 ? -27.375 -11.156 -3.748 1 62.38 98 GLY B O 1
ATOM 2243 N N . LEU B 1 99 ? -25.828 -9.891 -2.814 1 59.59 99 LEU B N 1
ATOM 2244 C CA . LEU B 1 99 ? -25.734 -10.758 -1.646 1 59.59 99 LEU B CA 1
ATOM 2245 C C . LEU B 1 99 ? -26.969 -10.633 -0.769 1 59.59 99 LEU B C 1
ATOM 2247 O O . LEU B 1 99 ? -27.344 -9.531 -0.361 1 59.59 99 LEU B O 1
ATOM 2251 N N . SER B 1 100 ? -27.906 -11.469 -0.996 1 58.88 100 SER B N 1
ATOM 2252 C CA . SER B 1 100 ? -28.875 -11.773 0.051 1 58.88 100 SER B CA 1
ATOM 2253 C C . SER B 1 100 ? -28.359 -12.867 0.982 1 58.88 100 SER B C 1
ATOM 2255 O O . SER B 1 100 ? -27.547 -13.703 0.577 1 58.88 100 SER B O 1
ATOM 2257 N N . SER B 1 101 ? -28.297 -12.594 2.326 1 59.47 101 SER B N 1
ATOM 2258 C CA . SER B 1 101 ? -27.828 -13.492 3.381 1 59.47 101 SER B CA 1
ATOM 2259 C C . SER B 1 101 ? -28.172 -14.945 3.064 1 59.47 101 SER B C 1
ATOM 2261 O O . SER B 1 101 ? -27.562 -15.859 3.613 1 59.47 101 SER B O 1
ATOM 2263 N N . GLN B 1 102 ? -29.062 -15.07 2.012 1 63.75 102 GLN B N 1
ATOM 2264 C CA . GLN B 1 102 ? -29.547 -16.438 1.853 1 63.75 102 GLN B CA 1
ATOM 2265 C C . GLN B 1 102 ? -28.828 -17.156 0.72 1 63.75 102 GLN B C 1
ATOM 2267 O O . GLN B 1 102 ? -28.922 -18.375 0.591 1 63.75 102 GLN B O 1
ATOM 2272 N N . ASN B 1 103 ? -27.859 -16.453 0.125 1 76.12 103 ASN B N 1
ATOM 2273 C CA . ASN B 1 103 ? -27.219 -17.141 -0.989 1 76.12 103 ASN B CA 1
ATOM 2274 C C . ASN B 1 103 ? -25.859 -17.703 -0.598 1 76.12 103 ASN B C 1
ATOM 2276 O O . ASN B 1 103 ? -24.859 -17 -0.663 1 76.12 103 ASN B O 1
ATOM 2280 N N . LEU B 1 104 ? -25.781 -18.938 -0.035 1 79.38 104 LEU B N 1
ATOM 2281 C CA . LEU B 1 104 ? -24.594 -19.641 0.451 1 79.38 104 LEU B CA 1
ATOM 2282 C C . LEU B 1 104 ? -23.5 -19.672 -0.615 1 79.38 104 LEU B C 1
ATOM 2284 O O . LEU B 1 104 ? -22.312 -19.578 -0.298 1 79.38 104 LEU B O 1
ATOM 2288 N N . GLU B 1 105 ? -24 -19.766 -1.824 1 83.56 105 GLU B N 1
ATOM 2289 C CA . GLU B 1 105 ? -23.047 -19.828 -2.924 1 83.56 105 GLU B CA 1
ATOM 2290 C C . GLU B 1 105 ? -22.266 -18.531 -3.051 1 83.56 105 GLU B C 1
ATOM 2292 O O . GLU B 1 105 ? -21.047 -18.562 -3.248 1 83.56 105 GLU B O 1
ATOM 2297 N N . ILE B 1 106 ? -22.922 -17.469 -2.881 1 83.62 106 ILE B N 1
ATOM 2298 C CA . ILE B 1 106 ? -22.281 -16.172 -2.975 1 83.62 106 ILE B CA 1
ATOM 2299 C C . ILE B 1 106 ? -21.344 -15.969 -1.787 1 83.62 106 ILE B C 1
ATOM 2301 O O . ILE B 1 106 ? -20.219 -15.461 -1.945 1 83.62 106 ILE B O 1
ATOM 2305 N N . GLN B 1 107 ? -21.766 -16.469 -0.675 1 84.38 107 GLN B N 1
ATOM 2306 C CA . GLN B 1 107 ? -20.938 -16.359 0.521 1 84.38 107 GLN B CA 1
ATOM 2307 C C . GLN B 1 107 ? -19.641 -17.125 0.361 1 84.38 107 GLN B C 1
ATOM 2309 O O . GLN B 1 107 ? -18.562 -16.625 0.716 1 84.38 107 GLN B O 1
ATOM 2314 N N . THR B 1 108 ? -19.75 -18.281 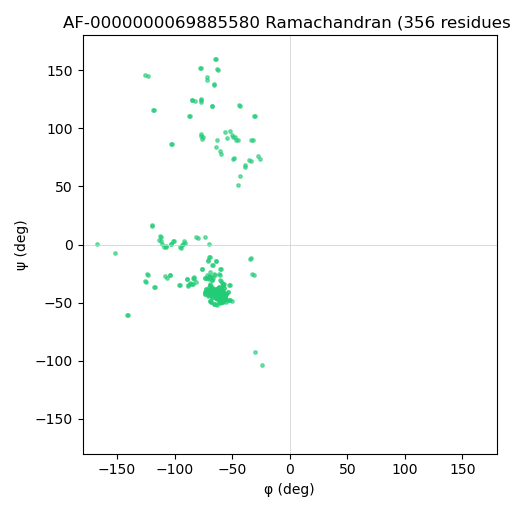-0.12 1 88.06 108 THR B N 1
ATOM 2315 C CA . THR B 1 108 ? -18.562 -19.109 -0.331 1 88.06 108 THR B CA 1
ATOM 2316 C C . THR B 1 108 ? -17.625 -18.469 -1.347 1 88.06 108 THR B C 1
ATOM 2318 O O . THR B 1 108 ? -16.406 -18.453 -1.149 1 88.06 108 THR B O 1
ATOM 2321 N N . THR B 1 109 ? -18.141 -17.938 -2.371 1 87.88 109 THR B N 1
ATOM 2322 C CA . THR B 1 109 ? -17.359 -17.266 -3.398 1 87.88 109 THR B CA 1
ATOM 2323 C C . THR B 1 109 ? -16.609 -16.062 -2.812 1 87.88 109 THR B C 1
ATOM 2325 O O . THR B 1 109 ? -15.422 -15.883 -3.072 1 87.88 109 THR B O 1
ATOM 2328 N N . LEU B 1 110 ? -17.312 -15.312 -2.02 1 88.56 110 LEU B N 1
ATOM 2329 C CA . LEU B 1 110 ? -16.703 -14.141 -1.396 1 88.56 110 LEU B CA 1
ATOM 2330 C C . LEU B 1 110 ? -15.57 -14.547 -0.462 1 88.56 110 LEU B C 1
ATOM 2332 O O . LEU B 1 110 ? -14.508 -13.93 -0.471 1 88.56 110 LEU B O 1
ATOM 2336 N N . ARG B 1 111 ? -15.789 -15.562 0.326 1 88.5 111 ARG B N 1
ATOM 2337 C CA . ARG B 1 111 ? -14.75 -16.062 1.221 1 88.5 111 ARG B CA 1
ATOM 2338 C C . ARG B 1 111 ? -13.523 -16.516 0.438 1 88.5 111 ARG B C 1
ATOM 2340 O O . ARG B 1 111 ? -12.391 -16.203 0.815 1 88.5 111 ARG B O 1
ATOM 2347 N N . ASN B 1 112 ? -13.742 -17.219 -0.626 1 90.5 112 ASN B N 1
ATOM 2348 C CA . ASN B 1 112 ? -12.648 -17.734 -1.451 1 90.5 112 ASN B CA 1
ATOM 2349 C C . ASN B 1 112 ? -11.852 -16.594 -2.084 1 90.5 112 ASN B C 1
ATOM 2351 O O . ASN B 1 112 ? -10.625 -16.656 -2.135 1 90.5 112 ASN B O 1
ATOM 2355 N N . ILE B 1 113 ? -12.531 -15.586 -2.58 1 93.31 113 ILE B N 1
ATOM 2356 C CA . ILE B 1 113 ? -11.859 -14.438 -3.17 1 93.31 113 ILE B CA 1
ATOM 2357 C C . ILE B 1 113 ? -11.008 -13.734 -2.113 1 93.31 113 ILE B C 1
ATOM 2359 O O . ILE B 1 113 ? -9.836 -13.438 -2.35 1 93.31 113 ILE B O 1
ATOM 2363 N N . LEU B 1 114 ? -11.578 -13.562 -0.937 1 92.94 114 LEU B N 1
ATOM 2364 C CA . LEU B 1 114 ? -10.867 -12.883 0.144 1 92.94 114 LEU B CA 1
ATOM 2365 C C . LEU B 1 114 ? -9.633 -13.672 0.562 1 92.94 114 LEU B C 1
ATOM 2367 O O . LEU B 1 114 ? -8.562 -13.094 0.78 1 92.94 114 LEU B O 1
ATOM 2371 N N . GLN B 1 115 ? -9.797 -14.938 0.619 1 92.81 115 GLN B N 1
ATOM 2372 C CA . GLN B 1 115 ? -8.672 -15.797 0.973 1 92.81 115 GLN B CA 1
ATOM 2373 C C . GLN B 1 115 ? -7.551 -15.68 -0.06 1 92.81 115 GLN B C 1
ATOM 2375 O O . GLN B 1 115 ? -6.375 -15.609 0.297 1 92.81 115 GLN B O 1
ATOM 2380 N N . THR B 1 116 ? -7.914 -15.711 -1.278 1 94.38 116 THR B N 1
ATOM 2381 C CA . THR B 1 116 ? -6.938 -15.562 -2.354 1 94.38 116 THR B CA 1
ATOM 2382 C C . THR B 1 116 ? -6.258 -14.203 -2.291 1 94.38 116 THR B C 1
ATOM 2384 O O . THR B 1 116 ? -5.047 -14.094 -2.49 1 94.38 116 THR B O 1
ATOM 2387 N N . MET B 1 117 ? -7.047 -13.156 -1.963 1 95.5 117 MET B N 1
ATOM 2388 C CA . MET B 1 117 ? -6.492 -11.812 -1.834 1 95.5 117 MET B CA 1
ATOM 2389 C C . MET B 1 117 ? -5.492 -11.742 -0.688 1 95.5 117 MET B C 1
ATOM 2391 O O . MET B 1 117 ? -4.434 -11.117 -0.816 1 95.5 117 MET B O 1
ATOM 2395 N N . VAL B 1 118 ? -5.762 -12.336 0.428 1 95.88 118 VAL B N 1
ATOM 2396 C CA . VAL B 1 118 ? -4.852 -12.367 1.569 1 95.88 118 VAL B CA 1
ATOM 2397 C C . VAL B 1 118 ? -3.521 -12.992 1.155 1 95.88 118 VAL B C 1
ATOM 2399 O O . VAL B 1 118 ? -2.455 -12.484 1.507 1 95.88 118 VAL B O 1
ATOM 2402 N N . GLN B 1 119 ? -3.621 -14.047 0.409 1 96 119 GLN B N 1
ATOM 2403 C CA . GLN B 1 119 ? -2.408 -14.711 -0.059 1 96 119 GLN B CA 1
ATOM 2404 C C . GLN B 1 119 ? -1.62 -13.812 -1.007 1 96 119 GLN B C 1
ATOM 2406 O O . GLN B 1 119 ? -0.392 -13.742 -0.929 1 96 119 GLN B O 1
ATOM 2411 N N . LEU B 1 120 ? -2.283 -13.203 -1.891 1 97.44 120 LEU B N 1
ATOM 2412 C CA . LEU B 1 120 ? -1.634 -12.289 -2.824 1 97.44 120 LEU B CA 1
ATOM 2413 C C . LEU B 1 120 ? -0.932 -11.156 -2.08 1 97.44 120 LEU B C 1
ATOM 2415 O O . LEU B 1 120 ? 0.226 -10.844 -2.365 1 97.44 120 LEU B O 1
ATOM 2419 N N . LEU B 1 121 ? -1.634 -10.531 -1.147 1 97.62 121 LEU B N 1
ATOM 2420 C CA . LEU B 1 121 ? -1.051 -9.453 -0.356 1 97.62 121 LEU B CA 1
ATOM 2421 C C . LEU B 1 121 ? 0.141 -9.953 0.452 1 97.62 121 LEU B C 1
ATOM 2423 O O . LEU B 1 121 ? 1.115 -9.219 0.648 1 97.62 121 LEU B O 1
ATOM 2427 N N . GLY B 1 122 ? 0.024 -11.188 0.922 1 97.44 122 GLY B N 1
ATOM 2428 C CA . GLY B 1 122 ? 1.154 -11.805 1.597 1 97.44 122 GLY B CA 1
ATOM 2429 C C . GLY B 1 122 ? 2.391 -11.906 0.721 1 97.44 122 GLY B C 1
ATOM 2430 O O . GLY B 1 122 ? 3.5 -11.609 1.168 1 97.44 122 GLY B O 1
ATOM 2431 N N . ALA B 1 123 ? 2.205 -12.352 -0.466 1 97.25 123 ALA B N 1
ATOM 2432 C CA . ALA B 1 123 ? 3.322 -12.445 -1.401 1 97.25 123 ALA B CA 1
ATOM 2433 C C . ALA B 1 123 ? 3.912 -11.07 -1.695 1 97.25 123 ALA B C 1
ATOM 2435 O O . ALA B 1 123 ? 5.133 -10.914 -1.76 1 97.25 123 ALA B O 1
ATOM 2436 N N . LEU B 1 124 ? 3.078 -10.07 -1.938 1 97.5 124 LEU B N 1
ATOM 2437 C CA . LEU B 1 124 ? 3.537 -8.703 -2.162 1 97.5 124 LEU B CA 1
ATOM 2438 C C . LEU B 1 124 ? 4.332 -8.188 -0.965 1 97.5 124 LEU B C 1
ATOM 2440 O O . LEU B 1 124 ? 5.383 -7.566 -1.132 1 97.5 124 LEU B O 1
ATOM 2444 N N . THR B 1 125 ? 3.797 -8.43 0.217 1 96.75 125 THR B N 1
ATOM 2445 C CA . THR B 1 125 ? 4.508 -8.086 1.44 1 96.75 125 THR B CA 1
ATOM 2446 C C . THR B 1 125 ? 5.879 -8.75 1.479 1 96.75 125 THR B C 1
ATOM 2448 O O . THR B 1 125 ? 6.875 -8.117 1.834 1 96.75 125 THR B O 1
ATOM 2451 N N . GLY B 1 126 ? 5.906 -9.992 1.149 1 96.31 126 GLY B N 1
ATOM 2452 C CA . GLY B 1 126 ? 7.18 -10.688 1.066 1 96.31 126 GLY B CA 1
ATOM 2453 C C . GLY B 1 126 ? 8.164 -10.023 0.129 1 96.31 126 GLY B C 1
ATOM 2454 O O . GLY B 1 126 ? 9.359 -9.938 0.435 1 96.31 126 GLY B O 1
ATOM 2455 N N . CYS B 1 127 ? 7.734 -9.57 -1.035 1 95.62 127 CYS B N 1
ATOM 2456 C CA . CYS B 1 127 ? 8.594 -8.875 -1.986 1 95.62 127 CYS B CA 1
ATOM 2457 C C . CYS B 1 127 ? 9.164 -7.598 -1.374 1 95.62 127 CYS B C 1
ATOM 2459 O O . CYS B 1 127 ? 10.359 -7.34 -1.467 1 95.62 127 CYS B O 1
ATOM 2461 N N . VAL B 1 128 ? 8.312 -6.812 -0.739 1 93.88 128 VAL B N 1
ATOM 2462 C CA . VAL B 1 128 ? 8.727 -5.559 -0.124 1 93.88 128 VAL B CA 1
ATOM 2463 C C . VAL B 1 128 ? 9.742 -5.832 0.979 1 93.88 128 VAL B C 1
ATOM 2465 O O . VAL B 1 128 ? 10.789 -5.184 1.041 1 93.88 128 VAL B O 1
ATOM 2468 N N . GLN B 1 129 ? 9.477 -6.785 1.783 1 92.75 129 GLN B N 1
ATOM 2469 C CA . GLN B 1 129 ? 10.367 -7.121 2.885 1 92.75 129 GLN B CA 1
ATOM 2470 C C . GLN B 1 129 ? 11.727 -7.59 2.369 1 92.75 129 GLN B C 1
ATOM 2472 O O . GLN B 1 129 ? 12.766 -7.246 2.938 1 92.75 129 GLN B O 1
ATOM 2477 N N . HIS B 1 130 ? 11.656 -8.352 1.348 1 92.06 130 HIS B N 1
ATOM 2478 C CA . HIS B 1 130 ? 12.906 -8.852 0.778 1 92.06 130 HIS B CA 1
ATOM 2479 C C . HIS B 1 130 ? 13.781 -7.699 0.289 1 92.06 130 HIS B C 1
ATOM 2481 O O . HIS B 1 130 ? 14.977 -7.652 0.587 1 92.06 130 HIS B O 1
ATOM 2487 N N . VAL B 1 131 ? 13.211 -6.824 -0.439 1 90.44 131 VAL B N 1
ATOM 2488 C CA . VAL B 1 131 ? 13.953 -5.695 -0.994 1 90.44 131 VAL B CA 1
ATOM 2489 C C . VAL B 1 131 ? 14.492 -4.828 0.138 1 90.44 131 VAL B C 1
ATOM 2491 O O . VAL B 1 131 ? 15.617 -4.32 0.056 1 90.44 131 VAL B O 1
ATOM 2494 N N . CYS B 1 132 ? 13.734 -4.68 1.179 1 86.44 132 CYS B N 1
ATOM 2495 C CA . CYS B 1 132 ? 14.164 -3.85 2.301 1 86.44 132 CYS B CA 1
ATOM 2496 C C . CYS B 1 132 ? 15.25 -4.543 3.111 1 86.44 132 CYS B C 1
ATOM 2498 O O . CYS B 1 132 ? 16.094 -3.885 3.717 1 86.44 132 CYS B O 1
ATOM 2500 N N . ALA B 1 133 ? 15.273 -5.785 3.145 1 85.06 133 ALA B N 1
ATOM 2501 C CA . ALA B 1 133 ? 16.219 -6.539 3.961 1 85.06 133 ALA B CA 1
ATOM 2502 C C . ALA B 1 133 ? 17.531 -6.762 3.213 1 85.06 133 ALA B C 1
ATOM 2504 O O . ALA B 1 133 ? 18.562 -7.031 3.83 1 85.06 133 ALA B O 1
ATOM 2505 N N . THR B 1 134 ? 17.344 -6.879 2.062 1 75.88 134 THR B N 1
ATOM 2506 C CA . THR B 1 134 ? 18.531 -7.211 1.275 1 75.88 134 THR B CA 1
ATOM 2507 C C . THR B 1 134 ? 19.562 -6.094 1.353 1 75.88 134 THR B C 1
ATOM 2509 O O . THR B 1 134 ? 19.25 -4.93 1.095 1 75.88 134 THR B O 1
ATOM 2512 N N . GLN B 1 135 ? 20.594 -6.031 2.348 1 60.47 135 GLN B N 1
ATOM 2513 C CA . GLN B 1 135 ? 21.703 -5.191 2.816 1 60.47 135 GLN B CA 1
ATOM 2514 C C . GLN B 1 135 ? 22.312 -4.395 1.666 1 60.47 135 GLN B C 1
ATOM 2516 O O . GLN B 1 135 ? 22.484 -3.18 1.768 1 60.47 135 GLN B O 1
ATOM 2521 N N . GLU B 1 136 ? 23.422 -4.965 0.986 1 55.66 136 GLU B N 1
ATOM 2522 C CA . GLU B 1 136 ? 24.531 -4.266 0.332 1 55.66 136 GLU B CA 1
ATOM 2523 C C . GLU B 1 136 ? 24.062 -3.557 -0.935 1 55.66 136 GLU B C 1
ATOM 2525 O O . GLU B 1 136 ? 24.844 -2.904 -1.619 1 55.66 136 GLU B O 1
ATOM 2530 N N . SER B 1 137 ? 22.688 -3.598 -1.364 1 61.5 137 SER B N 1
ATOM 2531 C CA . SER B 1 137 ? 23.016 -3.182 -2.725 1 61.5 137 SER B CA 1
ATOM 2532 C C . SER B 1 137 ? 21.75 -2.783 -3.496 1 61.5 137 SER B C 1
ATOM 2534 O O . SER B 1 137 ? 21.812 -2.553 -4.707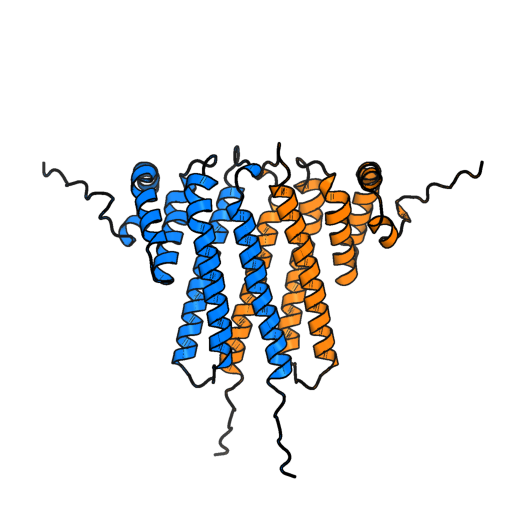 1 61.5 137 SER B O 1
AT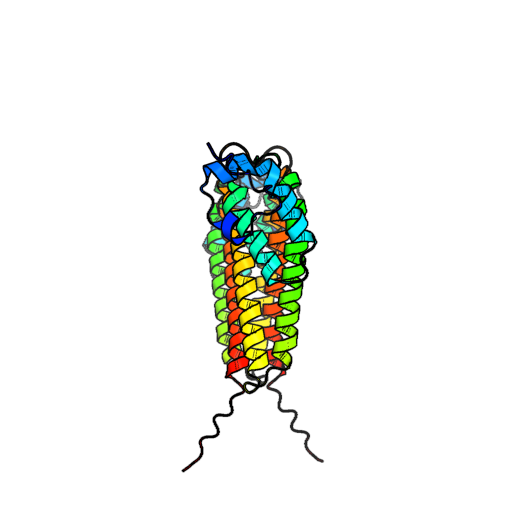OM 2536 N N . VAL B 1 138 ? 20.422 -2.809 -2.951 1 72.19 138 VAL B N 1
ATOM 2537 C CA . VAL B 1 138 ? 19.391 -2.588 -3.957 1 72.19 138 VAL B CA 1
ATOM 2538 C C . VAL B 1 138 ? 19.328 -1.104 -4.312 1 72.19 138 VAL B C 1
ATOM 2540 O O . VAL B 1 138 ? 19.344 -0.245 -3.428 1 72.19 138 VAL B O 1
ATOM 2543 N N . ILE B 1 139 ? 19.5 -0.857 -5.52 1 76.44 139 ILE B N 1
ATOM 2544 C CA . ILE B 1 139 ? 19.344 0.489 -6.059 1 76.44 139 ILE B CA 1
ATOM 2545 C C . ILE B 1 139 ? 17.875 0.724 -6.43 1 76.44 139 ILE B C 1
ATOM 2547 O O . ILE B 1 139 ? 17.375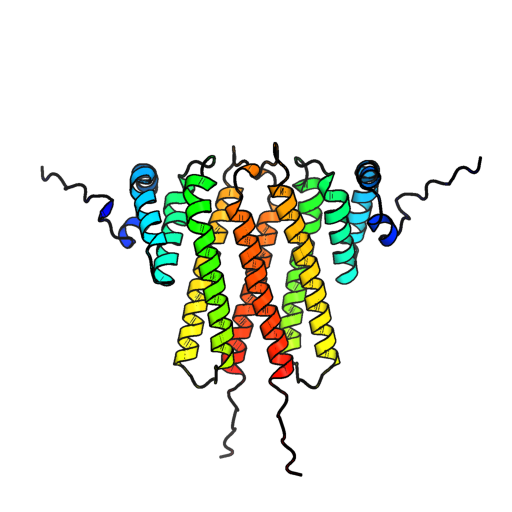 0.136 -7.391 1 76.44 139 ILE B O 1
ATOM 2551 N N . LEU B 1 140 ? 17.266 1.507 -5.762 1 77.88 140 LEU B N 1
ATOM 2552 C CA . LEU B 1 140 ? 15.836 1.74 -5.93 1 77.88 140 LEU B CA 1
ATOM 2553 C C . LEU B 1 140 ? 15.531 2.244 -7.336 1 77.88 140 LEU B C 1
ATOM 2555 O O . LEU B 1 140 ? 14.477 1.937 -7.895 1 77.88 140 LEU B O 1
ATOM 2559 N N . GLU B 1 141 ? 16.469 2.912 -7.836 1 77.25 141 GLU B N 1
ATOM 2560 C CA . GLU B 1 141 ? 16.281 3.432 -9.188 1 77.25 141 GLU B CA 1
ATOM 2561 C C . GLU B 1 141 ? 16.062 2.303 -10.188 1 77.25 141 GLU B C 1
ATOM 2563 O O . GLU B 1 141 ? 15.531 2.527 -11.281 1 77.25 141 GLU B O 1
ATOM 2568 N N . ASN B 1 142 ? 16.516 1.19 -9.734 1 82.38 142 ASN B N 1
ATOM 2569 C CA . ASN B 1 142 ? 16.438 0.061 -10.656 1 82.38 142 ASN B CA 1
ATOM 2570 C C . ASN B 1 142 ? 15.18 -0.766 -10.43 1 82.38 142 ASN B C 1
ATOM 2572 O O . ASN B 1 142 ? 14.938 -1.739 -11.148 1 82.38 142 ASN B O 1
ATOM 2576 N N . ILE B 1 143 ? 14.414 -0.445 -9.516 1 87.62 143 ILE B N 1
ATOM 2577 C CA . ILE B 1 143 ? 13.18 -1.159 -9.219 1 87.62 143 ILE B CA 1
ATOM 2578 C C . ILE B 1 143 ? 11.984 -0.217 -9.383 1 87.62 143 ILE B C 1
ATOM 2580 O O . ILE B 1 143 ? 11.82 0.726 -8.609 1 87.62 143 ILE B O 1
ATOM 2584 N N . HIS B 1 144 ? 11.094 -0.491 -10.336 1 89.31 144 HIS B N 1
ATOM 2585 C CA . HIS B 1 144 ? 9.977 0.411 -10.602 1 89.31 144 HIS B CA 1
ATOM 2586 C C . HIS B 1 144 ? 8.641 -0.318 -10.484 1 89.31 144 HIS B C 1
ATOM 2588 O O . HIS B 1 144 ? 7.621 0.295 -10.172 1 89.31 144 HIS B O 1
ATOM 2594 N N . SER B 1 145 ? 8.633 -1.539 -10.695 1 95.69 145 SER B N 1
ATOM 2595 C CA . SER B 1 145 ? 7.391 -2.297 -10.719 1 95.69 145 SER B CA 1
ATOM 2596 C C . SER B 1 145 ? 6.82 -2.477 -9.32 1 95.69 145 SER B C 1
ATOM 2598 O O . SER B 1 145 ? 5.609 -2.375 -9.117 1 95.69 145 SER B O 1
ATOM 2600 N N . LEU B 1 146 ? 7.66 -2.744 -8.391 1 95.94 146 LEU B N 1
ATOM 2601 C CA . LEU B 1 146 ? 7.195 -3.076 -7.043 1 95.94 146 LEU B CA 1
ATOM 2602 C C . LEU B 1 146 ? 6.512 -1.876 -6.395 1 95.94 146 LEU B C 1
ATOM 2604 O O . LEU B 1 146 ? 5.371 -1.977 -5.941 1 95.94 146 LEU B O 1
ATOM 2608 N N . PRO B 1 147 ? 7.16 -0.656 -6.367 1 94.06 147 PRO B N 1
ATOM 2609 C CA . PRO B 1 147 ? 6.469 0.503 -5.793 1 94.06 147 PRO B CA 1
ATOM 2610 C C . PRO B 1 147 ? 5.152 0.812 -6.5 1 94.06 147 PRO B C 1
ATOM 2612 O O . PRO B 1 147 ? 4.152 1.113 -5.844 1 94.06 147 PRO B O 1
ATOM 2615 N N . SER B 1 148 ? 5.129 0.725 -7.746 1 95.81 148 SER B N 1
ATOM 2616 C CA . SER B 1 148 ? 3.914 0.979 -8.516 1 95.81 148 SER B CA 1
ATOM 2617 C C . SER B 1 148 ? 2.82 -0.024 -8.164 1 95.81 148 SER B C 1
ATOM 2619 O O . SER B 1 148 ? 1.651 0.346 -8.031 1 95.81 148 SER B O 1
ATOM 2621 N N . SER B 1 149 ? 3.178 -1.217 -8.055 1 97.62 149 SER B N 1
ATOM 2622 C CA . SER B 1 149 ? 2.225 -2.27 -7.719 1 97.62 149 SER B CA 1
ATOM 2623 C C . SER B 1 149 ? 1.611 -2.037 -6.34 1 97.62 149 SER B C 1
ATOM 2625 O O . SER B 1 149 ? 0.396 -2.156 -6.168 1 97.62 149 SER B O 1
ATOM 2627 N N . VAL B 1 150 ? 2.406 -1.71 -5.402 1 97.06 150 VAL B N 1
ATOM 2628 C CA . VAL B 1 150 ? 1.949 -1.467 -4.039 1 97.06 150 VAL B CA 1
ATOM 2629 C C . VAL B 1 150 ? 0.984 -0.283 -4.02 1 97.06 150 VAL B C 1
ATOM 2631 O O . VAL B 1 150 ? -0.073 -0.346 -3.387 1 97.06 150 VAL B O 1
ATOM 2634 N N . LEU B 1 151 ? 1.323 0.768 -4.723 1 97 151 LEU B N 1
ATOM 2635 C CA . LEU B 1 151 ? 0.466 1.946 -4.785 1 97 151 LEU B CA 1
ATOM 2636 C C . LEU B 1 151 ? -0.86 1.617 -5.465 1 97 151 LEU B C 1
ATOM 2638 O O . LEU B 1 151 ? -1.913 2.107 -5.047 1 97 151 LEU B O 1
ATOM 2642 N N . ARG B 1 152 ? -0.808 0.804 -6.473 1 97.25 152 ARG B N 1
ATOM 2643 C CA . ARG B 1 152 ? -2.027 0.391 -7.156 1 97.25 152 ARG B CA 1
ATOM 2644 C C . ARG B 1 152 ? -2.92 -0.436 -6.238 1 97.25 152 ARG B C 1
ATOM 2646 O O . ARG B 1 152 ? -4.141 -0.257 -6.223 1 97.25 152 ARG B O 1
ATOM 2653 N N . VAL B 1 153 ? -2.365 -1.323 -5.523 1 97.44 153 VAL B N 1
ATOM 2654 C CA . VAL B 1 153 ? -3.113 -2.162 -4.59 1 97.44 153 VAL B CA 1
ATOM 2655 C C . VAL B 1 153 ? -3.771 -1.29 -3.525 1 97.44 153 VAL B C 1
ATOM 2657 O O . VAL B 1 153 ? -4.938 -1.493 -3.182 1 97.44 153 VAL B O 1
ATOM 2660 N N . ILE B 1 154 ? -3.043 -0.291 -3.035 1 96.75 154 ILE B N 1
ATOM 2661 C CA . ILE B 1 154 ? -3.59 0.645 -2.059 1 96.75 154 ILE B CA 1
ATOM 2662 C C . ILE B 1 154 ? -4.797 1.368 -2.656 1 96.75 154 ILE B C 1
ATOM 2664 O O . ILE B 1 154 ? -5.848 1.468 -2.018 1 96.75 154 ILE B O 1
ATOM 2668 N N . LYS B 1 155 ? -4.605 1.867 -3.789 1 95.81 155 LYS B N 1
ATOM 2669 C CA . LYS B 1 155 ? -5.676 2.588 -4.473 1 95.81 155 LYS B CA 1
ATOM 2670 C C . LYS B 1 155 ? -6.898 1.696 -4.664 1 95.81 155 LYS B C 1
ATOM 2672 O O . LYS B 1 155 ? -8.023 2.102 -4.359 1 95.81 155 LYS B O 1
ATOM 2677 N N . SER B 1 156 ? -6.684 0.525 -5.164 1 95.31 156 SER B N 1
ATOM 2678 C CA . SER B 1 156 ? -7.777 -0.4 -5.438 1 95.31 156 SER B CA 1
ATOM 2679 C C . SER B 1 156 ? -8.539 -0.748 -4.164 1 95.31 156 SER B C 1
ATOM 2681 O O . SER B 1 156 ? -9.773 -0.738 -4.148 1 95.31 156 SER B O 1
ATOM 2683 N N . THR B 1 157 ? -7.836 -1.088 -3.137 1 94.56 157 THR B N 1
ATOM 2684 C CA . THR B 1 157 ? -8.461 -1.419 -1.862 1 94.56 157 THR B CA 1
ATOM 2685 C C . THR B 1 157 ? -9.242 -0.225 -1.315 1 94.56 157 THR B C 1
ATOM 2687 O O . THR B 1 157 ? -10.375 -0.373 -0.854 1 94.56 157 THR B O 1
ATOM 2690 N N . PHE B 1 158 ? -8.688 0.924 -1.429 1 94.38 158 PHE B N 1
ATOM 2691 C CA . PHE B 1 158 ? -9.328 2.119 -0.895 1 94.38 158 PHE B CA 1
ATOM 2692 C C . PHE B 1 158 ? -10.594 2.451 -1.681 1 94.38 158 PHE B C 1
ATOM 2694 O O . PHE B 1 158 ? -11.602 2.865 -1.103 1 94.38 158 PHE B O 1
ATOM 2701 N N . VAL B 1 159 ? -10.5 2.314 -2.924 1 93.31 159 VAL B N 1
ATOM 2702 C CA . VAL B 1 159 ? -11.672 2.58 -3.758 1 93.31 159 VAL B CA 1
ATOM 2703 C C . VAL B 1 159 ? -12.805 1.638 -3.371 1 93.31 159 VAL B C 1
ATOM 2705 O O . VAL B 1 159 ? -13.969 2.047 -3.312 1 93.31 159 VAL B O 1
ATOM 2708 N N . HIS B 1 160 ? -12.547 0.415 -3.172 1 90.38 160 HIS B N 1
ATOM 2709 C CA . HIS B 1 160 ? -13.555 -0.53 -2.703 1 90.38 160 HIS B CA 1
ATOM 2710 C C . HIS B 1 160 ? -14.125 -0.1 -1.356 1 90.38 160 HIS B C 1
ATOM 2712 O O . HIS B 1 160 ? -15.344 -0.126 -1.159 1 90.38 160 HIS B O 1
ATOM 2718 N N . CYS B 1 161 ? -13.266 0.224 -0.364 1 86.94 161 CYS B N 1
ATOM 2719 C CA . CYS B 1 161 ? -13.695 0.7 0.947 1 86.94 161 CYS B CA 1
ATOM 2720 C C . CYS B 1 161 ? -14.641 1.893 0.813 1 86.94 161 CYS B C 1
ATOM 2722 O O . CYS B 1 161 ? -15.672 1.952 1.481 1 86.94 161 CYS B O 1
ATOM 2724 N N . LYS B 1 162 ? -14.156 2.812 -0.033 1 87.31 162 LYS B N 1
ATOM 2725 C CA . LYS B 1 162 ? -14.938 4.016 -0.291 1 87.31 162 LYS B CA 1
ATOM 2726 C C . LYS B 1 162 ? -16.312 3.666 -0.856 1 87.31 162 LYS B C 1
ATOM 2728 O O . LYS B 1 162 ? -17.328 4.207 -0.412 1 87.31 162 LYS B O 1
ATOM 2733 N N . SER B 1 163 ? -16.469 2.797 -1.787 1 85.19 163 SER B N 1
ATOM 2734 C CA . SER B 1 163 ? -17.703 2.383 -2.426 1 85.19 163 SER B CA 1
ATOM 2735 C C . SER B 1 163 ? -18.641 1.693 -1.43 1 85.19 163 SER B C 1
ATOM 2737 O O . SER B 1 163 ? -19.844 1.906 -1.456 1 85.19 163 SER B O 1
ATOM 2739 N N . GLN B 1 164 ? -18.094 0.92 -0.598 1 82.94 164 GLN B N 1
ATOM 2740 C CA . GLN B 1 164 ? -18.875 0.201 0.394 1 82.94 164 GLN B CA 1
ATOM 2741 C C . GLN B 1 164 ? -19.453 1.154 1.44 1 82.94 164 GLN B C 1
ATOM 2743 O O . GLN B 1 164 ? -20.578 0.983 1.891 1 82.94 164 GLN B O 1
ATOM 2748 N N . THR B 1 165 ? -18.688 2.062 1.793 1 79.44 165 THR B N 1
ATOM 2749 C CA . THR B 1 165 ? -19.141 3.076 2.74 1 79.44 165 THR B CA 1
ATOM 2750 C C . THR B 1 165 ? -20.281 3.9 2.146 1 79.44 165 THR B C 1
ATOM 2752 O O . THR B 1 165 ? -21.266 4.195 2.83 1 79.44 165 THR B O 1
ATOM 2755 N N . PHE B 1 166 ? -20.156 4.191 0.841 1 76.94 166 PHE B N 1
ATOM 2756 C CA . PHE B 1 166 ? -21.188 4.973 0.173 1 76.94 166 PHE B CA 1
ATOM 2757 C C . PHE B 1 166 ? -22.438 4.133 -0.049 1 76.94 166 PHE B C 1
ATOM 2759 O O . PHE B 1 166 ? -23.562 4.637 0.056 1 76.94 166 PHE B O 1
ATOM 2766 N N . CYS B 1 167 ? -22.406 2.859 -0.467 1 72.12 167 CYS B N 1
ATOM 2767 C CA . CYS B 1 167 ? -23.531 1.964 -0.664 1 72.12 167 CYS B CA 1
ATOM 2768 C C . CYS B 1 167 ? -24.344 1.812 0.622 1 72.12 167 CYS B C 1
ATOM 2770 O O . CYS B 1 167 ? -25.562 1.772 0.588 1 72.12 167 CYS B O 1
ATOM 2772 N N . LYS B 1 168 ? -23.797 1.769 1.733 1 70.81 168 LYS B N 1
ATOM 2773 C CA . LYS B 1 168 ? -24.5 1.689 3.014 1 70.81 168 LYS B CA 1
ATOM 2774 C C . LYS B 1 168 ? -25.281 2.973 3.297 1 70.81 168 LYS B C 1
ATOM 2776 O O . LYS B 1 168 ? -26.359 2.934 3.885 1 70.81 168 LYS B O 1
ATOM 2781 N N . LEU B 1 169 ? -24.781 4.027 2.818 1 65.31 169 LEU B N 1
ATOM 2782 C CA . LEU B 1 169 ? -25.453 5.312 2.951 1 65.31 169 LEU B CA 1
ATOM 2783 C C . LEU B 1 169 ? -26.719 5.359 2.094 1 65.31 169 LEU B C 1
ATOM 2785 O O . LEU B 1 169 ? -27.734 5.906 2.512 1 65.31 169 LEU B O 1
ATOM 2789 N N . PHE B 1 170 ? -26.812 4.598 0.891 1 61.72 170 PHE B N 1
ATOM 2790 C CA . PHE B 1 170 ? -27.953 4.676 -0.023 1 61.72 170 PHE B CA 1
ATOM 2791 C C . PHE B 1 170 ? -28.812 3.426 0.085 1 61.72 170 PHE B C 1
ATOM 2793 O O . PHE B 1 170 ? -29.969 3.426 -0.343 1 61.72 170 PHE B O 1
ATOM 2800 N N . SER B 1 171 ? -28.547 2.242 0.392 1 57.19 171 SER B N 1
ATOM 2801 C CA . SER B 1 171 ? -29.375 1.043 0.431 1 57.19 171 SER B CA 1
ATOM 2802 C C . SER B 1 171 ? -30.391 1.114 1.561 1 57.19 171 SER B C 1
ATOM 2804 O O . SER B 1 171 ? -31.391 0.398 1.544 1 57.19 171 SER B O 1
ATOM 2806 N N . ARG B 1 172 ? -30.375 1.788 2.664 1 49.97 172 ARG B N 1
ATOM 2807 C CA . ARG B 1 172 ? -31.469 1.832 3.641 1 49.97 172 ARG B CA 1
ATOM 2808 C C . ARG B 1 172 ? -32.531 2.824 3.221 1 49.97 172 ARG B C 1
ATOM 2810 O O . ARG B 1 172 ? -33.438 3.139 4 1 49.97 172 ARG B O 1
ATOM 2817 N N . ARG B 1 173 ? -32.562 3.445 2.129 1 42.94 173 ARG B N 1
ATOM 2818 C CA . ARG B 1 173 ? -33.781 4.168 1.745 1 42.94 173 ARG B CA 1
ATOM 2819 C C . ARG B 1 173 ? -34.844 3.213 1.238 1 42.94 173 ARG B C 1
ATOM 2821 O O . ARG B 1 173 ? -34.656 2.51 0.247 1 42.94 173 ARG B O 1
ATOM 2828 N N . PRO B 1 174 ? -35.844 2.717 2.137 1 41.56 174 PRO B N 1
ATOM 2829 C CA . PRO B 1 174 ? -37.062 2.1 1.633 1 41.56 174 PRO B CA 1
ATOM 2830 C C . PRO B 1 174 ? -37.781 2.965 0.597 1 41.56 174 PRO B C 1
ATOM 2832 O O . PRO B 1 174 ? -37.969 4.164 0.812 1 41.56 174 PRO B O 1
ATOM 2835 N N . ILE B 1 175 ? -37.594 2.729 -0.653 1 37.31 175 ILE B N 1
ATOM 2836 C CA . ILE B 1 175 ? -38.531 3.303 -1.604 1 37.31 175 ILE B CA 1
ATOM 2837 C C . ILE B 1 175 ? -39.969 3.006 -1.157 1 37.31 175 ILE B C 1
ATOM 2839 O O . ILE B 1 175 ? -40.375 1.851 -1.158 1 37.31 175 ILE B O 1
ATOM 2843 N N . LEU B 1 176 ? -40.531 3.59 -0.185 1 35.19 176 LEU B N 1
ATOM 2844 C CA . LEU B 1 176 ? -41.969 3.656 -0.058 1 35.19 176 LEU B CA 1
ATOM 2845 C C . LEU B 1 176 ? -42.594 4.375 -1.253 1 35.19 176 LEU B C 1
ATOM 2847 O O . LEU B 1 176 ? -42.344 5.559 -1.473 1 35.19 176 LEU B O 1
ATOM 2851 N N . PHE B 1 177 ? -42.781 3.688 -2.393 1 29.25 177 PHE B N 1
ATOM 2852 C CA . PHE B 1 177 ? -43.75 4.125 -3.391 1 29.25 177 PHE B CA 1
ATOM 2853 C C . PHE B 1 177 ? -45.094 4.496 -2.73 1 29.25 177 PHE B C 1
ATOM 2855 O O . PHE B 1 177 ? -45.75 3.645 -2.129 1 29.25 177 PHE B O 1
ATOM 2862 N N . LYS B 1 178 ? -45.344 5.668 -2.318 1 34.38 178 LYS B N 1
ATOM 2863 C CA . LYS B 1 178 ? -46.688 6.211 -2.107 1 34.38 178 LYS B CA 1
ATOM 2864 C C . LYS B 1 178 ? -47.531 6.129 -3.383 1 34.38 178 LYS B C 1
ATOM 2866 O O . LYS B 1 178 ? -47.094 6.586 -4.441 1 34.38 178 LYS B O 1
ATOM 2871 N N . SER B 1 179 ? -48.375 5.078 -3.508 1 27.88 179 SER B N 1
ATOM 2872 C CA . SER B 1 179 ? -49.562 4.969 -4.34 1 27.88 179 SER B CA 1
ATOM 2873 C C . SER B 1 179 ? -50.438 6.227 -4.238 1 27.88 179 SER B C 1
ATOM 2875 O O . SER B 1 179 ? -51.562 6.254 -4.73 1 27.88 179 SER B O 1
ATOM 2877 N N . SER B 1 180 ? -49.938 7.512 -4.414 1 24.53 180 SER B N 1
ATOM 2878 C CA . SER B 1 180 ? -51.062 8.273 -4.906 1 24.53 180 SER B CA 1
ATOM 2879 C C . SER B 1 180 ? -51.312 8.008 -6.387 1 24.53 180 SER B C 1
ATOM 2881 O O . SER B 1 180 ? -50.375 7.766 -7.145 1 24.53 180 SER B O 1
#

pLDDT: mean 84.39, std 17.94, range [24.53, 98.12]

Radius of gyration: 24.97 Å; Cα contacts (8 Å, |Δi|>4): 316; chains: 2; bounding box: 76×100×38 Å

Organism: Camelus bactrianus (NCBI:txid9837)

Solvent-accessible surface area (backbone atoms only — not comparable to full-atom values): 20516 Å² total; per-residue (Å²): 132,79,75,75,71,77,70,56,74,87,70,60,51,70,73,58,62,71,66,55,54,66,70,54,31,53,72,41,39,83,68,41,49,63,51,52,52,50,50,46,74,68,47,90,44,73,65,61,32,44,53,48,50,40,41,44,52,72,56,37,50,85,63,51,59,67,86,44,38,33,79,74,42,38,66,71,46,43,65,59,50,48,51,51,49,50,51,50,52,49,50,52,57,58,51,58,72,69,50,49,52,79,43,62,68,58,52,52,51,49,51,51,50,51,52,51,47,52,50,47,52,48,39,52,49,48,52,55,50,48,56,47,59,47,60,97,62,41,51,39,61,64,46,62,46,60,64,52,41,54,54,48,52,40,50,53,36,42,52,51,36,52,51,54,57,52,49,50,46,58,67,62,58,74,79,72,77,73,86,120,133,80,75,75,70,77,69,56,74,87,70,60,51,69,73,58,60,71,67,55,55,66,70,54,32,53,70,41,38,84,67,44,49,63,51,52,52,51,51,46,73,67,48,89,44,73,66,61,33,46,53,48,49,39,41,45,52,74,56,37,50,86,62,51,57,67,86,43,38,31,78,74,41,38,64,71,46,43,65,60,51,47,51,51,50,50,52,51,53,49,50,54,56,58,51,57,73,68,51,48,53,79,43,63,67,57,52,51,51,50,51,52,50,51,52,51,48,52,50,47,52,49,39,52,48,49,53,54,51,46,58,44,59,47,66,92,62,43,50,38,59,65,45,62,46,61,64,53,42,52,53,49,52,40,50,53,36,43,51,51,37,51,51,54,59,51,48,52,48,57,67,60,58,74,82,73,77,75,82,121